Protein AF-A0A4Y9XKM7-F1 (afdb_monomer)

Structure (mmCIF, N/CA/C/O backbone):
data_AF-A0A4Y9XKM7-F1
#
_entry.id   AF-A0A4Y9XKM7-F1
#
loop_
_atom_site.group_PDB
_atom_site.id
_atom_site.type_symbol
_atom_site.label_atom_id
_atom_site.label_alt_id
_atom_site.label_comp_id
_atom_site.label_asym_id
_atom_site.label_entity_id
_atom_site.label_seq_id
_atom_site.pdbx_PDB_ins_code
_atom_site.Cartn_x
_atom_site.Cartn_y
_atom_site.Cartn_z
_atom_site.occupancy
_atom_site.B_iso_or_equiv
_atom_site.auth_seq_id
_atom_site.auth_comp_id
_atom_site.auth_asym_id
_atom_site.auth_atom_id
_atom_site.pdbx_PDB_model_num
ATOM 1 N N . MET A 1 1 ? 3.127 6.816 7.549 1.00 82.75 1 MET A N 1
ATOM 2 C CA . MET A 1 1 ? 3.691 6.159 8.756 1.00 82.75 1 MET A CA 1
ATOM 3 C C . MET A 1 1 ? 2.832 6.319 10.009 1.00 82.75 1 MET A C 1
ATOM 5 O O . MET A 1 1 ? 2.713 5.351 10.745 1.00 82.75 1 MET A O 1
ATOM 9 N N . VAL A 1 2 ? 2.222 7.483 10.259 1.00 97.06 2 VAL A N 1
ATOM 10 C CA . VAL A 1 2 ? 1.430 7.753 11.479 1.00 97.06 2 VAL A CA 1
ATOM 11 C C . VAL A 1 2 ? 0.128 6.935 11.605 1.00 97.06 2 VAL A C 1
ATOM 13 O O . VAL A 1 2 ? -0.104 6.401 12.690 1.00 97.06 2 VAL A O 1
ATOM 16 N N . PRO A 1 3 ? -0.695 6.744 10.551 1.00 98.56 3 PRO A N 1
ATOM 17 C CA . PRO A 1 3 ? -1.999 6.095 10.725 1.00 98.56 3 PRO A CA 1
ATOM 18 C C . PRO A 1 3 ? -1.953 4.682 11.338 1.00 98.56 3 PRO A C 1
ATOM 20 O O . PRO A 1 3 ? -2.705 4.433 12.277 1.00 98.56 3 PRO A O 1
ATOM 23 N N . PRO A 1 4 ? -1.044 3.767 10.932 1.00 98.56 4 PRO A N 1
ATOM 24 C CA . PRO A 1 4 ? -0.923 2.463 11.589 1.00 98.56 4 PRO A CA 1
ATOM 25 C C . PRO A 1 4 ? -0.642 2.539 13.095 1.00 98.56 4 PRO A C 1
ATOM 27 O O . PRO A 1 4 ? -1.175 1.733 13.853 1.00 98.56 4 PRO A O 1
ATOM 30 N N . PHE A 1 5 ? 0.176 3.501 13.534 1.00 98.44 5 PHE A N 1
ATOM 31 C CA . PHE A 1 5 ? 0.466 3.692 14.955 1.00 98.44 5 PHE A CA 1
ATOM 32 C C . PHE A 1 5 ? -0.787 4.134 15.716 1.00 98.44 5 PHE A C 1
ATOM 34 O O . PHE A 1 5 ? -1.116 3.535 16.738 1.00 98.44 5 PHE A O 1
ATOM 41 N N . LEU A 1 6 ? -1.506 5.136 15.198 1.00 98.62 6 LEU A N 1
ATOM 42 C CA . LEU A 1 6 ? -2.731 5.639 15.826 1.00 98.62 6 LEU A CA 1
ATOM 43 C C . LEU A 1 6 ? -3.810 4.559 15.919 1.00 98.62 6 LEU A C 1
ATOM 45 O O . LEU A 1 6 ? -4.409 4.402 16.980 1.00 98.62 6 LEU A O 1
ATOM 49 N N . ALA A 1 7 ? -4.007 3.778 14.852 1.00 98.75 7 ALA A N 1
ATOM 50 C CA . ALA A 1 7 ? -4.965 2.678 14.852 1.00 98.75 7 ALA A CA 1
ATOM 51 C C . ALA A 1 7 ? -4.623 1.654 15.941 1.00 98.75 7 ALA A C 1
ATOM 53 O O . ALA A 1 7 ? -5.470 1.310 16.763 1.00 98.75 7 ALA A O 1
ATOM 54 N N . TYR A 1 8 ? -3.366 1.204 15.986 1.00 98.62 8 TYR A N 1
ATOM 55 C CA . TYR A 1 8 ? -2.942 0.185 16.942 1.00 98.62 8 TYR A CA 1
ATOM 56 C C . TYR A 1 8 ? -3.018 0.687 18.387 1.00 98.62 8 TYR A C 1
ATOM 58 O O . TYR A 1 8 ? -3.545 0.002 19.264 1.00 98.62 8 TYR A O 1
ATOM 66 N N . TYR A 1 9 ? -2.560 1.915 18.635 1.00 98.75 9 TYR A N 1
ATOM 67 C CA . TYR A 1 9 ? -2.653 2.537 19.951 1.00 98.75 9 TYR A CA 1
ATOM 68 C C . TYR A 1 9 ? -4.111 2.765 20.385 1.00 98.75 9 TYR A C 1
ATOM 70 O O . TYR A 1 9 ? -4.451 2.523 21.545 1.00 98.75 9 TYR A O 1
ATOM 78 N N . GLY A 1 10 ? -4.992 3.159 19.461 1.00 98.75 10 GLY A N 1
ATOM 79 C CA . GLY A 1 10 ? -6.428 3.293 19.705 1.00 98.75 10 GLY A CA 1
ATOM 80 C C . GLY A 1 10 ? -7.077 1.976 20.127 1.00 98.75 10 GLY A C 1
ATOM 81 O O . GLY A 1 10 ? -7.807 1.942 21.113 1.00 98.75 10 GLY A O 1
ATOM 82 N N . VAL A 1 11 ? -6.740 0.867 19.464 1.00 98.69 11 VAL A N 1
ATOM 83 C CA . VAL A 1 11 ? -7.220 -0.472 19.846 1.00 98.69 11 VAL A CA 1
ATOM 84 C C . VAL A 1 11 ? -6.729 -0.874 21.239 1.00 98.69 11 VAL A C 1
ATOM 86 O O . VAL A 1 11 ? -7.541 -1.260 22.082 1.00 98.69 11 VAL A O 1
ATOM 89 N N . LEU A 1 12 ? -5.428 -0.719 21.522 1.00 98.62 12 LEU A N 1
ATOM 90 C CA . LEU A 1 12 ? -4.846 -1.060 22.829 1.00 98.62 12 LEU A CA 1
ATOM 91 C C . LEU A 1 12 ? -5.438 -0.246 23.986 1.00 98.62 12 LEU A C 1
ATOM 93 O O . LEU A 1 12 ? -5.571 -0.753 25.097 1.00 98.62 12 LEU A O 1
ATOM 97 N N . SER A 1 13 ? -5.787 1.012 23.729 1.00 98.69 13 SER A N 1
ATOM 98 C CA . SER A 1 13 ? -6.382 1.914 24.720 1.00 98.69 13 SER A CA 1
ATOM 99 C C . SER A 1 13 ? -7.912 1.873 24.746 1.00 98.69 13 SER A C 1
ATOM 101 O O . SER A 1 13 ? -8.523 2.637 25.490 1.00 98.69 13 SER A O 1
ATOM 103 N N . SER A 1 14 ? -8.545 0.994 23.958 1.00 98.44 14 SER A N 1
ATOM 104 C CA . SER A 1 14 ? -10.004 0.954 23.772 1.00 98.44 14 SER A CA 1
ATOM 105 C C . SER A 1 14 ? -10.610 2.315 23.405 1.00 98.44 14 SER A C 1
ATOM 107 O O . SER A 1 14 ? -11.723 2.649 23.804 1.00 98.44 14 SER A O 1
ATOM 109 N N . ASN A 1 15 ? -9.885 3.099 22.610 1.00 98.69 15 ASN A N 1
ATOM 110 C CA . ASN A 1 15 ? -10.279 4.424 22.164 1.00 98.69 15 ASN A CA 1
ATOM 111 C C . ASN A 1 15 ? -10.587 4.410 20.662 1.00 98.69 15 ASN A C 1
ATOM 113 O O . ASN A 1 15 ? -9.698 4.606 19.828 1.00 98.69 15 ASN A O 1
ATOM 117 N N . GLN A 1 16 ? -11.864 4.209 20.319 1.00 98.56 16 GLN A N 1
ATOM 118 C CA . GLN A 1 16 ? -12.310 4.174 18.923 1.00 98.56 16 GLN A CA 1
ATOM 119 C C . GLN A 1 16 ? -12.023 5.487 18.189 1.00 98.56 16 GLN A C 1
ATOM 121 O O . GLN A 1 16 ? -11.696 5.458 17.008 1.00 98.56 16 GLN A O 1
ATOM 126 N N . SER A 1 17 ? -12.076 6.636 18.867 1.00 98.69 17 SER A N 1
ATOM 127 C CA . SER A 1 17 ? -11.813 7.934 18.235 1.00 98.69 17 SER A CA 1
ATOM 128 C C . SER A 1 17 ? -10.394 8.027 17.664 1.00 98.69 17 SER A C 1
ATOM 130 O O . SER A 1 17 ? -10.204 8.622 16.607 1.00 98.69 17 SER A O 1
ATOM 132 N N . LEU A 1 18 ? -9.402 7.392 18.300 1.00 98.69 18 LEU A N 1
ATOM 133 C CA . LEU A 1 18 ? -8.038 7.309 17.756 1.00 98.69 18 LEU A CA 1
ATOM 134 C C . LEU A 1 18 ? -7.946 6.387 16.534 1.00 98.69 18 LEU A C 1
ATOM 136 O O . LEU A 1 18 ? -7.196 6.669 15.599 1.00 98.69 18 LEU A O 1
ATOM 140 N N . VAL A 1 19 ? -8.732 5.308 16.516 1.00 98.88 19 VAL A N 1
ATOM 141 C CA . VAL A 1 19 ? -8.830 4.410 15.357 1.00 98.88 19 VAL A CA 1
ATOM 142 C C . VAL A 1 19 ? -9.518 5.117 14.186 1.00 98.88 19 VAL A C 1
ATOM 144 O O . VAL A 1 19 ? -9.042 5.046 13.053 1.00 98.88 19 VAL A O 1
ATOM 147 N N . GLN A 1 20 ? -10.579 5.878 14.465 1.00 98.88 20 GLN A N 1
ATOM 148 C CA . GLN A 1 20 ? -11.252 6.715 13.477 1.00 98.88 20 GLN A CA 1
ATOM 149 C C . GLN A 1 20 ? -10.310 7.782 12.916 1.00 98.88 20 GLN A C 1
ATOM 151 O O . GLN A 1 20 ? -10.299 8.014 11.709 1.00 98.88 20 GLN A O 1
ATOM 156 N N . GLU A 1 21 ? -9.488 8.406 13.761 1.00 98.88 21 GLU A N 1
ATOM 157 C CA . GLU A 1 21 ? -8.514 9.404 13.319 1.00 98.88 21 GLU A CA 1
ATOM 158 C C . GLU A 1 21 ? -7.451 8.801 12.390 1.00 98.88 21 GLU A C 1
ATOM 160 O O . GLU A 1 21 ? -7.106 9.398 11.370 1.00 98.88 21 GLU A O 1
ATOM 165 N N . ALA A 1 22 ? -6.996 7.574 12.661 1.00 98.88 22 ALA A N 1
ATOM 166 C CA . ALA A 1 22 ? -6.116 6.859 11.741 1.00 98.88 22 ALA A CA 1
ATOM 167 C C . ALA A 1 22 ? -6.751 6.685 10.349 1.00 98.88 22 ALA A C 1
ATOM 169 O O . ALA A 1 22 ? -6.112 6.981 9.336 1.00 98.88 22 ALA A O 1
ATOM 170 N N . TYR A 1 23 ? -8.012 6.247 10.288 1.00 98.88 23 TYR A N 1
ATOM 171 C CA . TYR A 1 23 ? -8.748 6.146 9.025 1.00 98.88 23 TYR A CA 1
ATOM 172 C C . TYR A 1 23 ? -8.924 7.520 8.355 1.00 98.88 23 TYR A C 1
ATOM 174 O O . TYR A 1 23 ? -8.671 7.656 7.156 1.00 98.88 23 TYR A O 1
ATOM 182 N N . ASN A 1 24 ? -9.292 8.556 9.113 1.00 98.88 24 ASN A N 1
ATOM 183 C CA . ASN A 1 24 ? -9.499 9.903 8.583 1.00 98.88 24 ASN A CA 1
ATOM 184 C C . ASN A 1 24 ? -8.233 10.454 7.923 1.00 98.88 24 ASN A C 1
ATOM 186 O O . ASN A 1 24 ? -8.317 11.022 6.833 1.00 98.88 24 ASN A O 1
ATOM 190 N N . GLN A 1 25 ? -7.060 10.238 8.524 1.00 98.56 25 GLN A N 1
ATOM 191 C CA . GLN A 1 25 ? -5.792 10.642 7.918 1.00 98.56 25 GLN A CA 1
ATOM 192 C C . GLN A 1 25 ? -5.545 9.929 6.590 1.00 98.56 25 GLN A C 1
ATOM 194 O O . GLN A 1 25 ? -5.185 10.582 5.614 1.00 98.56 25 GLN A O 1
ATOM 199 N N . VAL A 1 26 ? -5.785 8.616 6.509 1.00 98.75 26 VAL A N 1
ATOM 200 C CA . VAL A 1 26 ? -5.682 7.877 5.238 1.00 98.75 26 VAL A CA 1
ATOM 201 C C . VAL A 1 26 ? -6.633 8.456 4.190 1.00 98.75 26 VAL A C 1
ATOM 203 O O . VAL A 1 26 ? -6.206 8.725 3.067 1.00 98.75 26 VAL A O 1
ATOM 206 N N . LYS A 1 27 ? -7.900 8.681 4.559 1.00 98.75 27 LYS A N 1
ATOM 207 C CA . LYS A 1 27 ? -8.919 9.245 3.666 1.00 98.75 27 LYS A CA 1
ATOM 208 C C . LYS A 1 27 ? -8.491 10.604 3.112 1.00 98.75 27 LYS A C 1
ATOM 210 O O . LYS A 1 27 ? -8.614 10.840 1.913 1.00 98.75 27 LYS A O 1
ATOM 215 N N . LEU A 1 28 ? -7.964 11.477 3.971 1.00 98.19 28 LEU A N 1
ATOM 216 C CA . LEU A 1 28 ? -7.485 12.802 3.579 1.00 98.19 28 LEU A CA 1
ATOM 217 C C . LEU A 1 28 ? -6.241 12.719 2.692 1.00 98.19 28 LEU A C 1
ATOM 219 O O . LEU A 1 28 ? -6.189 13.384 1.661 1.00 98.19 28 LEU A O 1
ATOM 223 N N . TYR A 1 29 ? -5.263 11.868 3.017 1.00 97.88 29 TYR A N 1
ATOM 224 C CA . TYR A 1 29 ? -4.127 11.661 2.118 1.00 97.88 29 TYR A CA 1
ATOM 225 C C . TYR A 1 29 ? -4.590 11.186 0.740 1.00 97.88 29 TYR A C 1
ATOM 227 O O . TYR A 1 29 ? -4.145 11.732 -0.267 1.00 97.88 29 TYR A O 1
ATOM 235 N N . ARG A 1 30 ? -5.540 10.243 0.682 1.00 98.06 30 ARG A N 1
ATOM 236 C CA . ARG A 1 30 ? -6.105 9.783 -0.589 1.00 98.06 30 ARG A CA 1
ATOM 237 C C . ARG A 1 30 ? -6.771 10.925 -1.351 1.00 98.06 30 ARG A C 1
ATOM 239 O O . ARG A 1 30 ? -6.524 11.053 -2.541 1.00 98.06 30 ARG A O 1
ATOM 246 N N . SER A 1 31 ? -7.580 11.763 -0.695 1.00 97.50 31 SER A N 1
ATOM 247 C CA . SER A 1 31 ? -8.304 12.843 -1.383 1.00 97.50 31 SER A CA 1
ATOM 248 C C . SER A 1 31 ? -7.399 13.871 -2.059 1.00 97.50 31 SER A C 1
ATOM 250 O O . SER A 1 31 ? -7.845 14.524 -2.995 1.00 97.50 31 SER A O 1
ATOM 252 N N . TYR A 1 32 ? -6.155 14.019 -1.594 1.00 97.19 32 TYR A N 1
ATOM 253 C CA . TYR A 1 32 ? -5.206 14.970 -2.173 1.00 97.19 32 TYR A CA 1
ATOM 254 C C . TYR A 1 32 ? -4.158 14.320 -3.072 1.00 97.19 32 TYR A C 1
ATOM 256 O O . TYR A 1 32 ? -3.756 14.940 -4.046 1.00 97.19 32 TYR A O 1
ATOM 264 N N . LEU A 1 33 ? -3.688 13.112 -2.749 1.00 98.00 33 LEU A N 1
ATOM 265 C CA . LEU A 1 33 ? -2.530 12.509 -3.416 1.00 98.00 33 LEU A CA 1
ATOM 266 C C . LEU A 1 33 ? -2.901 11.470 -4.476 1.00 98.00 33 LEU A C 1
ATOM 268 O O . LEU A 1 33 ? -2.070 11.157 -5.325 1.00 98.00 33 LEU A O 1
ATOM 272 N N . TYR A 1 34 ? -4.105 10.899 -4.429 1.00 98.38 34 TYR A N 1
ATOM 273 C CA . TYR A 1 34 ? -4.504 9.866 -5.380 1.00 98.38 34 TYR A CA 1
ATOM 274 C C . TYR A 1 34 ? -4.941 10.473 -6.714 1.00 98.38 34 TYR A C 1
ATOM 276 O O . TYR A 1 34 ? -5.892 11.251 -6.775 1.00 98.38 34 TYR A O 1
ATOM 284 N N . ASN A 1 35 ? -4.288 10.052 -7.795 1.00 98.19 35 ASN A N 1
ATOM 285 C CA . ASN A 1 35 ? -4.718 10.323 -9.156 1.00 98.19 35 ASN A CA 1
ATOM 286 C C . ASN A 1 35 ? -5.498 9.118 -9.698 1.00 98.19 35 ASN A C 1
ATOM 288 O O . ASN A 1 35 ? -4.922 8.076 -10.015 1.00 98.19 35 ASN A O 1
ATOM 292 N N . SER A 1 36 ? -6.809 9.290 -9.857 1.00 97.50 36 SER A N 1
ATOM 293 C CA . SER A 1 36 ? -7.720 8.260 -10.364 1.00 97.50 36 SER A CA 1
ATOM 294 C C . SER A 1 36 ? -7.479 7.855 -11.816 1.00 97.50 36 SER A C 1
ATOM 296 O O . SER A 1 36 ? -7.814 6.733 -12.176 1.00 97.50 36 SER A O 1
ATOM 298 N N . SER A 1 37 ? -6.927 8.737 -12.653 1.00 97.00 37 SER A N 1
ATOM 299 C CA . SER A 1 37 ? -6.651 8.414 -14.060 1.00 97.00 37 SER A CA 1
ATOM 300 C C . SER A 1 37 ? -5.462 7.467 -14.191 1.00 97.00 37 SER A C 1
ATOM 302 O O . SER A 1 37 ? -5.437 6.612 -15.068 1.00 97.00 37 SER A O 1
ATOM 304 N N . GLU A 1 38 ? -4.484 7.605 -13.296 1.00 97.00 38 GLU A N 1
ATOM 305 C CA . GLU A 1 38 ? -3.294 6.752 -13.269 1.00 97.00 38 GLU A CA 1
ATOM 306 C C . GLU A 1 38 ? -3.467 5.532 -12.352 1.00 97.00 38 GLU A C 1
ATOM 308 O O . GLU A 1 38 ? -2.757 4.535 -12.514 1.00 97.00 38 GLU A O 1
ATOM 313 N N . SER A 1 39 ? -4.411 5.607 -11.407 1.00 98.38 39 SER A N 1
ATOM 314 C CA . SER A 1 39 ? -4.563 4.691 -10.272 1.00 98.38 39 SER A CA 1
ATOM 315 C C . SER A 1 39 ? -3.323 4.668 -9.365 1.00 98.38 39 SER A C 1
ATOM 317 O O . SER A 1 39 ? -2.942 3.631 -8.826 1.00 98.38 39 SER A O 1
ATOM 319 N N . LEU A 1 40 ? -2.668 5.825 -9.204 1.00 98.31 40 LEU A N 1
ATOM 320 C CA . LEU A 1 40 ? -1.402 5.988 -8.484 1.00 98.31 40 LEU A CA 1
ATOM 321 C C . LEU A 1 40 ? -1.448 7.172 -7.517 1.00 98.31 40 LEU A C 1
ATOM 323 O O . LEU A 1 40 ? -2.214 8.117 -7.688 1.00 98.31 40 LEU A O 1
ATOM 327 N N . TRP A 1 41 ? -0.588 7.125 -6.507 1.00 98.44 41 TRP A N 1
ATOM 328 C CA . TRP A 1 41 ? -0.402 8.186 -5.525 1.00 98.44 41 TRP A CA 1
ATOM 329 C C . TRP A 1 41 ? 0.795 9.054 -5.896 1.00 98.44 41 TRP A C 1
ATOM 331 O O . TRP A 1 41 ? 1.896 8.543 -6.121 1.00 98.44 41 TRP A O 1
ATOM 341 N N . GLN A 1 42 ? 0.571 10.362 -5.946 1.00 98.25 42 GLN A N 1
ATOM 342 C CA . GLN A 1 42 ? 1.618 11.369 -6.066 1.00 98.25 42 GLN A CA 1
ATOM 343 C C . GLN A 1 42 ? 2.372 11.495 -4.740 1.00 98.25 42 GLN A C 1
ATOM 345 O O . GLN A 1 42 ? 1.803 11.285 -3.667 1.00 98.25 42 GLN A O 1
ATOM 350 N N . HIS A 1 43 ? 3.659 11.830 -4.807 1.00 97.06 43 HIS A N 1
ATOM 351 C CA . HIS A 1 43 ? 4.531 11.795 -3.639 1.00 97.06 43 HIS A CA 1
ATOM 352 C C . HIS A 1 43 ? 4.306 12.985 -2.685 1.00 97.06 43 HIS A C 1
ATOM 354 O O . HIS A 1 43 ? 4.007 12.770 -1.509 1.00 97.06 43 HIS A O 1
ATOM 360 N N . ILE A 1 44 ? 4.422 14.231 -3.161 1.00 95.81 44 ILE A N 1
ATOM 361 C CA . ILE A 1 44 ? 4.309 15.456 -2.351 1.00 95.81 44 ILE A CA 1
ATOM 362 C C . ILE A 1 44 ? 3.710 16.600 -3.186 1.00 95.81 44 ILE A C 1
ATOM 364 O O . ILE A 1 44 ? 4.333 17.065 -4.138 1.00 95.81 44 ILE A O 1
ATOM 368 N N . LEU A 1 45 ? 2.522 17.094 -2.809 1.00 93.50 45 LEU A N 1
ATOM 369 C CA . LEU A 1 45 ? 1.810 18.149 -3.558 1.00 93.50 45 LEU A CA 1
ATOM 370 C C . LEU A 1 45 ? 1.620 19.476 -2.817 1.00 93.50 45 LEU A C 1
ATOM 372 O O . LEU A 1 45 ? 1.413 20.501 -3.461 1.00 93.50 45 LEU A O 1
ATOM 376 N N . LEU A 1 46 ? 1.621 19.461 -1.484 1.00 88.31 46 LEU A N 1
ATOM 377 C CA . LEU A 1 46 ? 1.212 20.595 -0.649 1.00 88.31 46 LEU A CA 1
ATOM 378 C C . LEU A 1 46 ? 2.337 21.022 0.302 1.00 88.31 46 LEU A C 1
ATOM 380 O O . LEU A 1 46 ? 3.258 20.255 0.578 1.00 88.31 46 LEU A O 1
ATOM 384 N N . GLY A 1 47 ? 2.203 22.223 0.870 1.00 86.19 47 GLY A N 1
ATOM 385 C CA . GLY A 1 47 ? 3.150 22.800 1.829 1.00 86.19 47 GLY A CA 1
ATOM 386 C C . GLY A 1 47 ? 4.135 23.782 1.189 1.00 86.19 47 GLY A C 1
ATOM 387 O O . GLY A 1 47 ? 4.063 24.072 0.001 1.00 86.19 47 GLY A O 1
ATOM 388 N N . THR A 1 48 ? 5.042 24.327 2.001 1.00 86.38 48 THR A N 1
ATOM 389 C CA . THR A 1 48 ? 6.086 25.281 1.569 1.00 86.38 48 THR A CA 1
ATOM 390 C C . THR A 1 48 ? 7.451 24.622 1.342 1.00 86.38 48 THR A C 1
ATOM 392 O O . THR A 1 48 ? 8.433 25.313 1.082 1.00 86.38 48 THR A O 1
ATOM 395 N N . GLY A 1 49 ? 7.526 23.298 1.502 1.00 83.94 49 GLY A N 1
ATOM 396 C CA . GLY A 1 49 ? 8.756 22.514 1.415 1.00 83.94 49 GLY A CA 1
ATOM 397 C C . GLY A 1 49 ? 8.968 21.878 0.042 1.00 83.94 49 GLY A C 1
ATOM 398 O O . GLY A 1 49 ? 8.676 22.472 -0.992 1.00 83.94 49 GLY A O 1
ATOM 399 N N . ALA A 1 50 ? 9.500 20.653 0.048 1.00 85.81 50 ALA A N 1
ATOM 400 C CA . ALA A 1 50 ? 9.701 19.866 -1.163 1.00 85.81 50 ALA A CA 1
ATOM 401 C C . ALA A 1 50 ? 8.378 19.655 -1.921 1.00 85.81 50 ALA A C 1
ATOM 403 O O . ALA A 1 50 ? 7.339 19.420 -1.307 1.00 85.81 50 ALA A O 1
ATOM 404 N N . TYR A 1 51 ? 8.442 19.711 -3.250 1.00 94.25 51 TYR A N 1
ATOM 405 C CA . TYR A 1 51 ? 7.330 19.440 -4.156 1.00 94.25 51 TYR A CA 1
ATOM 406 C C . TYR A 1 51 ? 7.766 18.357 -5.143 1.00 94.25 51 TYR A C 1
ATOM 408 O O . TYR A 1 51 ? 8.740 18.539 -5.872 1.00 94.25 51 TYR A O 1
ATOM 416 N N . ASP A 1 52 ? 7.064 17.227 -5.135 1.00 95.88 52 ASP A N 1
ATOM 417 C CA . ASP A 1 52 ? 7.320 16.079 -6.004 1.00 95.88 52 ASP A CA 1
ATOM 418 C C . ASP A 1 52 ? 5.975 15.462 -6.419 1.00 95.88 52 ASP A C 1
ATOM 420 O O . ASP A 1 52 ? 5.433 14.602 -5.722 1.00 95.88 52 ASP A O 1
ATOM 424 N N . PRO A 1 53 ? 5.394 15.892 -7.548 1.00 96.56 53 PRO A N 1
ATOM 425 C CA . PRO A 1 53 ? 4.124 15.356 -8.019 1.00 96.56 53 PRO A CA 1
ATOM 426 C C . PRO A 1 53 ? 4.271 13.983 -8.690 1.00 96.56 53 PRO A C 1
ATOM 428 O O . PRO A 1 53 ? 3.277 13.456 -9.195 1.00 96.56 53 PRO A O 1
ATOM 431 N N . GLY A 1 54 ? 5.482 13.417 -8.747 1.00 97.62 54 GLY A N 1
ATOM 432 C CA . GLY A 1 54 ? 5.744 12.135 -9.380 1.00 97.62 54 GLY A CA 1
ATOM 433 C C . GLY A 1 54 ? 5.157 10.955 -8.605 1.00 97.62 54 GLY A C 1
ATOM 434 O O . GLY A 1 54 ? 4.920 11.012 -7.395 1.00 97.62 54 GLY A O 1
ATOM 435 N N . TYR A 1 55 ? 4.945 9.848 -9.316 1.00 98.44 55 TYR A N 1
ATOM 436 C CA . TYR A 1 55 ? 4.430 8.601 -8.748 1.00 98.44 55 TYR A CA 1
ATOM 437 C C . TYR A 1 55 ? 5.569 7.731 -8.225 1.00 98.44 55 TYR A C 1
ATOM 439 O O . TYR A 1 55 ? 5.911 6.702 -8.810 1.00 98.44 55 TYR A O 1
ATOM 447 N N . TRP A 1 56 ? 6.196 8.180 -7.140 1.00 98.44 56 TRP A N 1
ATOM 448 C CA . TRP A 1 56 ? 7.271 7.433 -6.499 1.00 98.44 56 TRP A CA 1
ATOM 449 C C . TRP A 1 56 ? 6.761 6.066 -6.016 1.00 98.44 56 TRP A C 1
ATOM 451 O O . TRP A 1 56 ? 5.822 5.970 -5.215 1.00 98.44 56 TRP A O 1
ATOM 461 N N . SER A 1 57 ? 7.369 4.990 -6.512 1.00 98.62 57 SER A N 1
ATOM 462 C CA . SER A 1 57 ? 6.885 3.619 -6.325 1.00 98.62 57 SER A CA 1
ATOM 463 C C . SER A 1 57 ? 6.958 3.177 -4.870 1.00 98.62 57 SER A C 1
ATOM 465 O O . SER A 1 57 ? 6.015 2.572 -4.357 1.00 98.62 57 SER A O 1
ATOM 467 N N . THR A 1 58 ? 8.032 3.531 -4.156 1.00 98.25 58 THR A N 1
ATOM 468 C CA . THR A 1 58 ? 8.132 3.219 -2.722 1.00 98.25 58 THR A CA 1
ATOM 469 C C . THR A 1 58 ? 7.095 4.012 -1.919 1.00 98.25 58 THR A C 1
ATOM 471 O O . THR A 1 58 ? 6.521 3.475 -0.971 1.00 98.25 58 THR A O 1
ATOM 474 N N . GLY A 1 59 ? 6.748 5.233 -2.341 1.00 98.19 59 GLY A N 1
ATOM 475 C CA . GLY A 1 59 ? 5.646 6.012 -1.764 1.00 98.19 59 GLY A CA 1
ATOM 476 C C . GLY A 1 59 ? 4.285 5.321 -1.912 1.00 98.19 59 GLY A C 1
ATOM 477 O O . GLY A 1 59 ? 3.538 5.206 -0.939 1.00 98.19 59 GLY A O 1
ATOM 478 N N . ASN A 1 60 ? 3.998 4.772 -3.095 1.00 98.81 60 ASN A N 1
ATOM 479 C CA . ASN A 1 60 ? 2.796 3.968 -3.347 1.00 98.81 60 ASN A CA 1
ATOM 480 C C . ASN A 1 60 ? 2.775 2.692 -2.486 1.00 98.81 60 ASN A C 1
ATOM 482 O O . ASN A 1 60 ? 1.759 2.370 -1.865 1.00 98.81 60 ASN A O 1
ATOM 486 N N . GLY A 1 61 ? 3.919 2.010 -2.368 1.00 98.62 61 GLY A N 1
ATOM 487 C CA . GLY A 1 61 ? 4.085 0.873 -1.462 1.00 98.62 61 GLY A CA 1
ATOM 488 C C . GLY A 1 61 ? 3.804 1.235 0.001 1.00 98.62 61 GLY A C 1
ATOM 489 O O . GLY A 1 61 ? 3.107 0.493 0.696 1.00 98.62 61 GLY A O 1
ATOM 490 N N . TRP A 1 62 ? 4.277 2.393 0.475 1.00 98.75 62 TRP A N 1
ATOM 491 C CA . TRP A 1 62 ? 3.997 2.884 1.828 1.00 98.75 62 TRP A CA 1
ATOM 492 C C . TRP A 1 62 ? 2.524 3.212 2.056 1.00 98.75 62 TRP A C 1
ATOM 494 O O . TRP A 1 62 ? 2.008 2.909 3.136 1.00 98.75 62 TRP A O 1
ATOM 504 N N . ALA A 1 63 ? 1.847 3.797 1.067 1.00 98.69 63 ALA A N 1
ATOM 505 C CA . ALA A 1 63 ? 0.414 4.057 1.135 1.00 98.69 63 ALA A CA 1
ATOM 506 C C . ALA A 1 63 ? -0.366 2.741 1.290 1.00 98.69 63 ALA A C 1
ATOM 508 O O . ALA A 1 63 ? -1.080 2.570 2.281 1.00 98.69 63 ALA A O 1
ATOM 509 N N . ALA A 1 64 ? -0.138 1.765 0.403 1.00 98.81 64 ALA A N 1
ATOM 510 C CA . ALA A 1 64 ? -0.783 0.453 0.477 1.00 98.81 64 ALA A CA 1
ATOM 511 C C . ALA A 1 64 ? -0.464 -0.275 1.794 1.00 98.81 64 ALA A C 1
ATOM 513 O O . ALA A 1 64 ? -1.363 -0.766 2.477 1.00 98.81 64 ALA A O 1
ATOM 514 N N . ALA A 1 65 ? 0.805 -0.305 2.211 1.00 98.75 65 ALA A N 1
ATOM 515 C CA . ALA A 1 65 ? 1.216 -0.985 3.438 1.00 98.75 65 ALA A CA 1
ATOM 516 C C . ALA A 1 65 ? 0.651 -0.324 4.699 1.00 98.75 65 ALA A C 1
ATOM 518 O O . ALA A 1 65 ? 0.296 -1.019 5.655 1.00 98.75 65 ALA A O 1
ATOM 519 N N . GLY A 1 66 ? 0.552 1.006 4.709 1.00 98.75 66 GLY A N 1
ATOM 520 C CA . GLY A 1 66 ? -0.108 1.752 5.772 1.00 98.75 66 GLY A CA 1
ATOM 521 C C . GLY A 1 66 ? -1.581 1.371 5.885 1.00 98.75 66 GLY A C 1
ATOM 522 O O . GLY A 1 66 ? -2.031 1.001 6.968 1.00 98.75 66 GLY A O 1
ATOM 523 N N . MET A 1 67 ? -2.306 1.382 4.765 1.00 98.88 67 MET A N 1
ATOM 524 C CA . MET A 1 67 ? -3.726 1.025 4.729 1.00 98.88 67 MET A CA 1
ATOM 525 C C . MET A 1 67 ? -3.980 -0.421 5.143 1.00 98.88 67 MET A C 1
ATOM 527 O O . MET A 1 67 ? -4.845 -0.654 5.980 1.00 98.88 67 MET A O 1
ATOM 531 N N . VAL A 1 68 ? -3.198 -1.383 4.637 1.00 98.75 68 VAL A N 1
ATOM 532 C CA . VAL A 1 68 ? -3.323 -2.804 5.011 1.00 98.75 68 VAL A CA 1
ATOM 533 C C . VAL A 1 68 ? -3.164 -2.991 6.522 1.00 98.75 68 VAL A C 1
ATOM 535 O O . VAL A 1 68 ? -3.885 -3.783 7.124 1.00 98.75 68 VAL A O 1
ATOM 538 N N . ARG A 1 69 ? -2.239 -2.262 7.163 1.00 98.81 69 ARG A N 1
ATOM 539 C CA . ARG A 1 69 ? -2.041 -2.340 8.621 1.00 98.81 69 ARG A CA 1
ATOM 540 C C . ARG A 1 69 ? -3.198 -1.719 9.399 1.00 98.81 69 ARG A C 1
ATOM 542 O O . ARG A 1 69 ? -3.593 -2.291 10.411 1.00 98.81 69 ARG A O 1
ATOM 549 N N . VAL A 1 70 ? -3.746 -0.588 8.944 1.00 98.88 70 VAL A N 1
ATOM 550 C CA . VAL A 1 70 ? -4.942 0.018 9.560 1.00 98.88 70 VAL A CA 1
ATOM 551 C C . VAL A 1 70 ? -6.142 -0.922 9.414 1.00 98.88 70 VAL A C 1
ATOM 553 O O . VAL A 1 70 ? -6.796 -1.214 10.409 1.00 98.88 70 VAL A O 1
ATOM 556 N N . LEU A 1 71 ? -6.360 -1.476 8.219 1.00 98.88 71 LEU A N 1
ATOM 557 C CA . LEU A 1 71 ? -7.401 -2.466 7.936 1.00 98.88 71 LEU A CA 1
ATOM 558 C C . LEU A 1 71 ? -7.295 -3.677 8.869 1.00 98.88 71 LEU A C 1
ATOM 560 O O . LEU A 1 71 ? -8.250 -3.987 9.573 1.00 98.88 71 LEU A O 1
ATOM 564 N N . ALA A 1 72 ? -6.123 -4.317 8.926 1.00 98.81 72 ALA A N 1
ATOM 565 C CA . ALA A 1 72 ? -5.893 -5.472 9.794 1.00 98.81 72 ALA A CA 1
ATOM 566 C C . ALA A 1 72 ? -6.133 -5.142 11.274 1.00 98.81 72 ALA A C 1
ATOM 568 O O . ALA A 1 72 ? -6.695 -5.947 12.011 1.00 98.81 72 ALA A O 1
ATOM 569 N N . THR A 1 73 ? -5.718 -3.948 11.705 1.00 98.81 73 THR A N 1
ATOM 570 C CA . THR A 1 73 ? -5.900 -3.494 13.087 1.00 98.81 73 THR A CA 1
ATOM 571 C C . THR A 1 73 ? -7.380 -3.338 13.425 1.00 98.81 73 THR A C 1
ATOM 573 O O . THR A 1 73 ? -7.806 -3.833 14.462 1.00 98.81 73 THR A O 1
ATOM 576 N N . ILE A 1 74 ? -8.172 -2.710 12.549 1.00 98.81 74 ILE A N 1
ATOM 577 C CA . ILE A 1 74 ? -9.621 -2.564 12.747 1.00 98.81 74 ILE A CA 1
ATOM 578 C C . ILE A 1 74 ? -10.297 -3.941 12.746 1.00 98.81 74 ILE A C 1
ATOM 580 O O . ILE A 1 74 ? -11.018 -4.262 13.690 1.00 98.81 74 ILE A O 1
ATOM 584 N N . GLN A 1 75 ? -10.008 -4.772 11.738 1.00 98.75 75 GLN A N 1
ATOM 585 C CA . GLN A 1 75 ? -10.614 -6.093 11.532 1.00 98.75 75 GLN A CA 1
ATOM 586 C C . GLN A 1 75 ? -10.415 -7.045 12.717 1.00 98.75 75 GLN A C 1
ATOM 588 O O . GLN A 1 75 ? -11.270 -7.885 12.985 1.00 98.75 75 GLN A O 1
ATOM 593 N N . HIS A 1 76 ? -9.298 -6.919 13.432 1.00 98.56 76 HIS A N 1
ATOM 594 C CA . HIS A 1 76 ? -8.968 -7.756 14.586 1.00 98.56 76 HIS A CA 1
ATOM 595 C C . H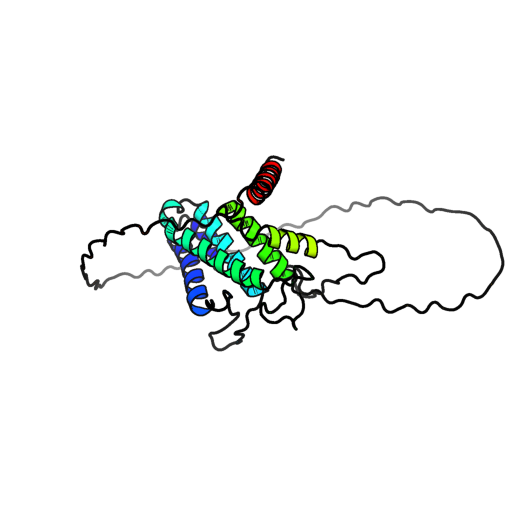IS A 1 76 ? -9.173 -7.050 15.935 1.00 98.56 76 HIS A C 1
ATOM 597 O O . HIS A 1 76 ? -8.611 -7.478 16.942 1.00 98.56 76 HIS A O 1
ATOM 603 N N . SER A 1 77 ? -9.966 -5.978 15.970 1.00 98.69 77 SER A N 1
ATOM 604 C CA . SER A 1 77 ? -10.269 -5.219 17.188 1.00 98.69 77 SER A CA 1
ATOM 605 C C . SER A 1 77 ? -11.721 -5.364 17.635 1.00 98.69 77 SER A C 1
ATOM 607 O O . SER A 1 77 ? -12.583 -5.837 16.899 1.00 98.69 77 SER A O 1
ATOM 609 N N . GLN A 1 78 ? -12.007 -4.844 18.828 1.00 98.62 78 GLN A N 1
ATOM 610 C CA . GLN A 1 78 ? -13.355 -4.662 19.361 1.00 98.62 78 GLN A CA 1
ATOM 611 C C . GLN A 1 78 ? -14.221 -3.661 18.565 1.00 98.62 78 GLN A C 1
ATOM 613 O O . GLN A 1 78 ? -15.398 -3.509 18.875 1.00 98.62 78 GLN A O 1
ATOM 618 N N . PHE A 1 79 ? -13.661 -2.970 17.563 1.00 98.75 79 PHE A N 1
ATOM 619 C CA . PHE A 1 79 ? -14.367 -1.985 16.732 1.00 98.75 79 PHE A CA 1
ATOM 620 C C . PHE A 1 79 ? -14.716 -2.500 15.329 1.00 98.75 79 PHE A C 1
ATOM 622 O O . PHE A 1 79 ? -15.264 -1.746 14.529 1.00 98.75 79 PHE A O 1
ATOM 629 N N . ALA A 1 80 ? -14.414 -3.765 15.008 1.00 98.56 80 ALA A N 1
ATOM 630 C CA . ALA A 1 80 ? -14.636 -4.321 13.671 1.00 98.56 80 ALA A CA 1
ATOM 631 C C . ALA A 1 80 ? -16.091 -4.142 13.192 1.00 98.56 80 ALA A C 1
ATOM 633 O O . ALA A 1 80 ? -16.321 -3.661 12.082 1.00 98.56 80 ALA A O 1
ATOM 634 N N . ASP A 1 81 ? -17.066 -4.438 14.055 1.00 98.44 81 ASP A N 1
ATOM 635 C CA . ASP A 1 81 ? -18.494 -4.363 13.717 1.00 98.44 81 ASP A CA 1
ATOM 636 C C . ASP A 1 81 ? -19.002 -2.925 13.533 1.00 98.44 81 ASP A C 1
ATOM 638 O O . ASP A 1 81 ? -19.978 -2.694 12.820 1.00 98.44 81 ASP A O 1
ATOM 642 N N . THR A 1 82 ? -18.344 -1.941 14.152 1.00 98.56 82 THR A N 1
ATOM 643 C CA . THR A 1 82 ? -18.739 -0.526 14.075 1.00 98.56 82 THR A CA 1
ATOM 644 C C . THR A 1 82 ? -17.963 0.262 13.023 1.00 98.56 82 THR A C 1
ATOM 646 O O . THR A 1 82 ? -18.304 1.415 12.776 1.00 98.56 82 THR A O 1
ATOM 649 N N . MET A 1 83 ? -16.957 -0.344 12.381 1.00 98.69 83 MET A N 1
ATOM 650 C CA . MET A 1 83 ? -16.086 0.293 11.381 1.00 98.69 83 MET A CA 1
ATOM 651 C C . MET A 1 83 ? -16.052 -0.474 10.046 1.00 98.69 83 MET A C 1
ATOM 653 O O . MET A 1 83 ? -15.047 -0.498 9.331 1.00 98.69 83 MET A O 1
ATOM 657 N N . VAL A 1 84 ? -17.156 -1.142 9.699 1.00 98.75 84 VAL A N 1
ATOM 658 C CA . VAL A 1 84 ? -17.270 -1.956 8.474 1.00 98.75 84 VAL A CA 1
ATOM 659 C C . VAL A 1 84 ? -17.093 -1.114 7.205 1.00 98.75 84 VAL A C 1
ATOM 661 O O . VAL A 1 84 ? -16.442 -1.559 6.258 1.00 98.75 84 VAL A O 1
ATOM 664 N N . SER A 1 85 ? -17.634 0.108 7.179 1.00 98.75 85 SER A N 1
ATOM 665 C CA . SER A 1 85 ? -17.463 1.051 6.063 1.00 98.75 85 SER A CA 1
ATOM 666 C C . SER A 1 85 ? -15.998 1.409 5.838 1.00 98.75 85 SER A C 1
ATOM 668 O O . SER A 1 85 ? -15.507 1.339 4.716 1.00 98.75 85 SER A O 1
ATOM 670 N N . GLU A 1 86 ? -15.284 1.717 6.914 1.00 98.88 86 GLU A N 1
ATOM 671 C CA . GLU A 1 86 ? -13.881 2.103 6.907 1.00 98.88 86 GLU A CA 1
ATOM 672 C C . GLU A 1 86 ? -13.003 0.955 6.412 1.00 98.88 86 GLU A C 1
ATOM 674 O O . GLU A 1 86 ? -12.110 1.165 5.592 1.00 98.88 86 GLU A O 1
ATOM 679 N N . MET A 1 87 ? -13.276 -0.277 6.855 1.00 98.81 87 MET A N 1
ATOM 680 C CA . MET A 1 87 ? -12.573 -1.460 6.353 1.00 98.81 87 MET A CA 1
ATOM 681 C C . MET A 1 87 ? -12.804 -1.673 4.854 1.00 98.81 87 MET A C 1
ATOM 683 O O . MET A 1 87 ? -11.854 -1.958 4.120 1.00 98.81 87 MET A O 1
ATOM 687 N N . LYS A 1 88 ? -14.044 -1.501 4.381 1.00 98.81 88 LYS A N 1
ATOM 688 C CA . LYS A 1 88 ? -14.382 -1.628 2.957 1.00 98.81 88 LYS A CA 1
ATOM 689 C C . LYS A 1 88 ? -13.671 -0.574 2.108 1.00 98.81 88 LYS A C 1
ATOM 691 O O . LYS A 1 88 ? -13.119 -0.907 1.056 1.00 98.81 88 LYS A O 1
ATOM 696 N N . ASP A 1 89 ? -13.662 0.668 2.571 1.00 98.88 89 ASP A N 1
ATOM 697 C CA . ASP A 1 89 ? -12.953 1.770 1.928 1.00 98.88 89 ASP A CA 1
ATOM 698 C C . ASP A 1 89 ? -11.455 1.474 1.830 1.00 98.88 89 ASP A C 1
ATOM 700 O O . ASP A 1 89 ? -10.893 1.494 0.737 1.00 98.88 89 ASP A O 1
ATOM 704 N N . LEU A 1 90 ? -10.820 1.105 2.949 1.00 98.94 90 LEU A N 1
ATOM 705 C CA . LEU A 1 90 ? -9.396 0.764 2.989 1.00 98.94 90 LEU A CA 1
ATOM 706 C C . LEU A 1 90 ? -9.063 -0.372 2.021 1.00 98.94 90 LEU A C 1
ATOM 708 O O . LEU A 1 90 ? -8.119 -0.245 1.245 1.00 98.94 90 LEU A O 1
ATOM 712 N N . SER A 1 91 ? -9.845 -1.456 2.027 1.00 98.81 91 SER A N 1
ATOM 713 C CA . SER A 1 91 ? -9.657 -2.570 1.092 1.00 98.81 91 SER A CA 1
ATOM 714 C C . SER A 1 91 ? -9.753 -2.106 -0.362 1.00 98.81 91 SER A C 1
ATOM 716 O O . SER A 1 91 ? -8.912 -2.473 -1.180 1.00 98.81 91 SER A O 1
ATOM 718 N N . THR A 1 92 ? -10.739 -1.266 -0.683 1.00 98.81 92 THR A N 1
ATOM 719 C CA . THR A 1 92 ? -10.923 -0.714 -2.033 1.00 98.81 92 THR A CA 1
ATOM 720 C C . THR A 1 92 ? -9.714 0.121 -2.455 1.00 98.81 92 THR A C 1
ATOM 722 O O . THR A 1 92 ? -9.168 -0.086 -3.535 1.00 98.81 92 THR A O 1
ATOM 725 N N . TRP A 1 93 ? -9.235 1.013 -1.588 1.00 98.88 93 TRP A N 1
ATOM 726 C CA . TRP A 1 93 ? -8.108 1.896 -1.894 1.00 98.88 93 TRP A CA 1
ATOM 727 C C . TRP A 1 93 ? -6.775 1.153 -2.030 1.00 98.88 93 TRP A C 1
ATOM 729 O O . TRP A 1 93 ? -5.916 1.556 -2.812 1.00 98.88 93 TRP A O 1
ATOM 739 N N . ILE A 1 94 ? -6.596 0.040 -1.314 1.00 98.88 94 ILE A N 1
ATOM 740 C CA . ILE A 1 94 ? -5.432 -0.835 -1.506 1.00 98.88 94 ILE A CA 1
ATOM 741 C C . ILE A 1 94 ? -5.485 -1.485 -2.897 1.00 98.88 94 ILE A C 1
ATOM 743 O O . ILE A 1 94 ? -4.470 -1.502 -3.593 1.00 98.88 94 ILE A O 1
ATOM 747 N N . VAL A 1 95 ? -6.657 -1.974 -3.321 1.00 98.81 95 VAL A N 1
ATOM 748 C CA . VAL A 1 95 ? -6.846 -2.568 -4.657 1.00 98.81 95 VAL A CA 1
ATOM 749 C C . VAL A 1 95 ? -6.600 -1.548 -5.768 1.00 98.81 95 VAL A C 1
ATOM 751 O O . VAL A 1 95 ? -5.992 -1.897 -6.777 1.00 98.81 95 VAL A O 1
ATOM 754 N N . GLU A 1 96 ? -6.999 -0.289 -5.583 1.00 98.75 96 GLU A N 1
ATOM 755 C CA . GLU A 1 96 ? -6.678 0.804 -6.513 1.00 98.75 96 GLU A CA 1
ATOM 756 C C . GLU A 1 96 ? -5.158 0.956 -6.701 1.00 98.75 96 GLU A C 1
ATOM 758 O O . GLU A 1 96 ? -4.666 0.973 -7.831 1.00 98.75 96 GLU A O 1
ATOM 763 N N . ILE A 1 97 ? -4.389 0.986 -5.606 1.00 98.81 97 ILE A N 1
ATOM 764 C CA . ILE A 1 97 ? -2.921 1.075 -5.681 1.00 98.81 97 ILE A CA 1
ATOM 765 C C . ILE A 1 97 ? -2.334 -0.165 -6.360 1.00 98.81 97 ILE A C 1
ATOM 767 O O . ILE A 1 97 ? -1.459 -0.035 -7.214 1.00 98.81 97 ILE A O 1
ATOM 771 N N . HIS A 1 98 ? -2.798 -1.369 -6.006 1.00 98.88 98 HIS A N 1
ATOM 772 C CA . HIS A 1 98 ? -2.328 -2.602 -6.646 1.00 98.88 98 HIS A CA 1
ATOM 773 C C . HIS A 1 98 ? -2.599 -2.587 -8.148 1.00 98.88 98 HIS A C 1
ATOM 775 O O . HIS A 1 98 ? -1.690 -2.870 -8.921 1.00 98.88 98 HIS A O 1
ATOM 781 N N . THR A 1 99 ? -3.797 -2.180 -8.561 1.00 98.56 99 THR A N 1
ATOM 782 C CA . THR A 1 99 ? -4.180 -2.094 -9.975 1.00 98.56 99 THR A CA 1
ATOM 783 C C . THR A 1 99 ? -3.240 -1.159 -10.737 1.00 98.56 99 THR A C 1
ATOM 785 O O . THR A 1 99 ? -2.678 -1.540 -11.766 1.00 98.56 99 THR A O 1
ATOM 788 N N . GLY A 1 100 ? -3.000 0.044 -10.206 1.00 98.62 100 GLY A N 1
ATOM 789 C CA . GLY A 1 100 ? -2.099 1.012 -10.827 1.00 98.62 100 GLY A CA 1
ATOM 790 C C . GLY A 1 100 ? -0.652 0.532 -10.873 1.00 98.62 100 GLY A C 1
ATOM 791 O O . GLY A 1 100 ? -0.035 0.550 -11.938 1.00 98.62 100 GLY A O 1
ATOM 792 N N . MET A 1 101 ? -0.116 0.050 -9.754 1.00 98.75 101 MET A N 1
ATOM 793 C CA . MET A 1 101 ? 1.272 -0.408 -9.689 1.00 98.75 101 MET A CA 1
ATOM 794 C C . MET A 1 101 ? 1.509 -1.630 -10.581 1.00 98.75 101 MET A C 1
ATOM 796 O O . MET A 1 101 ? 2.406 -1.598 -11.416 1.00 98.75 101 MET A O 1
ATOM 800 N N . TYR A 1 102 ? 0.691 -2.681 -10.475 1.00 98.56 102 TYR A N 1
ATOM 801 C CA . TYR A 1 102 ? 0.912 -3.925 -11.222 1.00 98.56 102 TYR A CA 1
ATOM 802 C C . TYR A 1 102 ? 0.642 -3.811 -12.724 1.00 98.56 102 TYR A C 1
ATOM 804 O O . TYR A 1 102 ? 1.224 -4.577 -13.485 1.00 98.56 102 TYR A O 1
ATOM 812 N N . SER A 1 103 ? -0.130 -2.817 -13.178 1.00 98.12 103 SER A N 1
ATOM 813 C CA . SER A 1 103 ? -0.202 -2.482 -14.613 1.00 98.12 103 SER A CA 1
ATOM 814 C C . SER A 1 103 ? 1.117 -1.936 -15.188 1.00 98.12 103 SER A C 1
ATOM 816 O O . SER A 1 103 ? 1.285 -1.891 -16.403 1.00 98.12 103 SER A O 1
ATOM 818 N N . ARG A 1 104 ? 2.053 -1.529 -14.319 1.00 98.06 104 ARG A N 1
ATOM 819 C CA . ARG A 1 104 ? 3.362 -0.946 -14.656 1.00 98.06 104 ARG A CA 1
ATOM 820 C C . ARG A 1 104 ? 4.528 -1.784 -14.120 1.00 98.06 104 ARG A C 1
ATOM 822 O O . ARG A 1 104 ? 5.644 -1.285 -13.996 1.00 98.06 104 ARG A O 1
ATOM 829 N N . GLN A 1 105 ? 4.275 -3.045 -13.766 1.00 98.12 105 GLN A N 1
ATOM 830 C CA . GLN A 1 105 ? 5.344 -3.984 -13.442 1.00 98.12 105 GLN A CA 1
ATOM 831 C C . GLN A 1 105 ? 6.174 -4.235 -14.703 1.00 98.12 105 GLN A C 1
ATOM 833 O O . GLN A 1 105 ? 5.615 -4.545 -15.756 1.00 98.12 105 GLN A O 1
ATOM 838 N N . ASP A 1 106 ? 7.494 -4.102 -14.603 1.00 96.38 106 ASP A N 1
ATOM 839 C CA . ASP A 1 106 ? 8.370 -4.348 -15.740 1.00 96.38 106 ASP A CA 1
ATOM 840 C C . ASP A 1 106 ? 8.271 -5.821 -16.160 1.00 96.38 106 ASP A C 1
ATOM 842 O O . ASP A 1 106 ? 8.510 -6.731 -15.365 1.00 96.38 106 ASP A O 1
ATOM 846 N N . ALA A 1 107 ? 7.899 -6.065 -17.417 1.00 94.12 107 ALA A N 1
ATOM 847 C CA . ALA A 1 107 ? 7.617 -7.413 -17.904 1.00 94.12 107 ALA A CA 1
ATOM 848 C C . ALA A 1 107 ? 8.876 -8.292 -18.015 1.00 94.12 107 ALA A C 1
ATOM 850 O O . ALA A 1 107 ? 8.765 -9.516 -18.032 1.00 94.12 107 ALA A O 1
ATOM 851 N N . SER A 1 108 ? 10.064 -7.684 -18.097 1.00 91.31 108 SER A N 1
ATOM 852 C CA . SER A 1 108 ? 11.329 -8.409 -18.254 1.00 91.31 108 SER A CA 1
ATOM 853 C C . SER A 1 108 ? 11.936 -8.835 -16.917 1.00 91.31 108 SER A C 1
ATOM 855 O O . SER A 1 108 ? 12.528 -9.906 -16.814 1.00 91.31 108 SER A O 1
ATOM 857 N N . THR A 1 109 ? 11.749 -8.022 -15.878 1.00 93.19 109 THR A N 1
ATOM 858 C CA . THR A 1 109 ? 12.374 -8.198 -14.561 1.00 93.19 109 THR A CA 1
ATOM 859 C C . THR A 1 109 ? 11.378 -8.521 -13.456 1.00 93.19 109 THR A C 1
ATOM 861 O O . THR A 1 109 ? 11.780 -8.985 -12.396 1.00 93.19 109 THR A O 1
ATOM 864 N N . SER A 1 110 ? 10.079 -8.301 -13.674 1.00 96.31 110 SER A N 1
ATOM 865 C CA . SER A 1 110 ? 9.033 -8.366 -12.642 1.00 96.31 110 SER A CA 1
ATOM 866 C C . SER A 1 110 ? 9.228 -7.382 -11.475 1.00 96.31 110 SER A C 1
ATOM 868 O O . SER A 1 110 ? 8.616 -7.552 -10.417 1.00 96.31 110 SER A O 1
ATOM 870 N N . LEU A 1 111 ? 10.047 -6.341 -11.653 1.00 96.50 111 LEU A N 1
ATOM 871 C CA . LEU A 1 111 ? 10.286 -5.284 -10.666 1.00 96.50 111 LEU A CA 1
ATOM 872 C C . LEU A 1 111 ? 9.542 -3.991 -11.050 1.00 96.50 111 LEU A C 1
ATOM 874 O O . LEU A 1 111 ? 9.040 -3.855 -12.165 1.00 96.50 111 LEU A O 1
ATOM 878 N N . PHE A 1 112 ? 9.463 -3.028 -10.132 1.00 97.94 112 PHE A N 1
ATOM 879 C CA . PHE A 1 112 ? 8.960 -1.681 -10.429 1.00 97.94 112 PHE A CA 1
ATOM 880 C C . PHE A 1 112 ? 10.105 -0.690 -10.617 1.00 97.94 112 PHE A C 1
ATOM 882 O O . PHE A 1 112 ? 11.106 -0.752 -9.909 1.00 97.94 112 PHE A O 1
ATOM 889 N N . HIS A 1 113 ? 9.935 0.277 -11.515 1.00 97.75 113 HIS A N 1
ATOM 890 C CA . HIS A 1 113 ? 10.824 1.437 -11.598 1.00 97.75 113 HIS A CA 1
ATOM 891 C C . HIS A 1 113 ? 10.594 2.389 -10.421 1.00 97.75 113 HIS A C 1
ATOM 893 O O . HIS A 1 113 ? 9.482 2.464 -9.902 1.00 97.75 113 HIS A O 1
ATOM 899 N N . ASN A 1 114 ? 11.610 3.157 -10.015 1.00 97.38 114 ASN A N 1
ATOM 900 C CA . ASN A 1 114 ? 11.519 4.088 -8.880 1.00 97.38 114 ASN A CA 1
ATOM 901 C C . ASN A 1 114 ? 10.369 5.102 -9.020 1.00 97.38 114 ASN A C 1
ATOM 903 O O . ASN A 1 114 ? 9.716 5.426 -8.033 1.00 97.38 114 ASN A O 1
ATOM 907 N N . TYR A 1 115 ? 10.081 5.557 -10.240 1.00 98.00 115 TYR A N 1
ATOM 908 C CA . TYR A 1 115 ? 8.840 6.258 -10.564 1.00 98.00 115 TYR A CA 1
ATOM 909 C C . TYR A 1 115 ? 8.000 5.365 -11.471 1.00 98.00 115 TYR A C 1
ATOM 911 O O . TYR A 1 115 ? 8.432 5.009 -12.566 1.00 98.00 115 TYR A O 1
ATOM 919 N N . ALA A 1 116 ? 6.806 4.997 -11.006 1.00 97.81 116 ALA A N 1
ATOM 920 C CA . ALA A 1 116 ? 6.024 3.896 -11.566 1.00 97.81 116 ALA A CA 1
ATOM 921 C C . ALA A 1 116 ? 5.707 4.065 -13.058 1.00 97.81 116 ALA A C 1
ATOM 923 O O . ALA A 1 116 ? 5.661 3.091 -13.798 1.00 97.81 116 ALA A O 1
ATOM 924 N N . ASN A 1 117 ? 5.497 5.301 -13.512 1.00 96.12 117 ASN A N 1
ATOM 925 C CA . ASN A 1 117 ? 5.149 5.623 -14.895 1.00 96.12 117 ASN A CA 1
ATOM 926 C C . ASN A 1 117 ? 6.351 6.058 -15.752 1.00 96.12 117 ASN A C 1
ATOM 928 O O . ASN A 1 117 ? 6.154 6.646 -16.813 1.00 96.12 117 ASN A O 1
ATOM 932 N N . ASN A 1 118 ? 7.584 5.820 -15.298 1.00 96.38 118 ASN A N 1
ATOM 933 C CA . ASN A 1 118 ? 8.774 6.224 -16.031 1.00 96.38 118 ASN A CA 1
ATOM 934 C C . ASN A 1 118 ? 9.865 5.142 -15.999 1.00 96.38 118 ASN A C 1
ATOM 936 O O . ASN A 1 118 ? 10.663 5.057 -15.063 1.00 96.38 118 ASN A O 1
ATOM 940 N N . ALA A 1 119 ? 9.935 4.371 -17.086 1.00 94.50 119 ALA A N 1
ATOM 941 C CA . ALA A 1 119 ? 10.880 3.271 -17.259 1.00 94.50 119 ALA A CA 1
ATOM 942 C C . ALA A 1 119 ? 12.351 3.705 -17.416 1.00 94.50 119 ALA A C 1
ATOM 944 O O . ALA A 1 119 ? 13.242 2.862 -17.389 1.00 94.50 119 ALA A O 1
ATOM 945 N N . THR A 1 120 ? 12.644 5.007 -17.559 1.00 94.75 120 THR A N 1
ATOM 946 C CA . THR A 1 120 ? 14.038 5.487 -17.602 1.00 94.75 120 THR A CA 1
ATOM 947 C C . THR A 1 120 ? 14.691 5.518 -16.221 1.00 94.75 120 THR A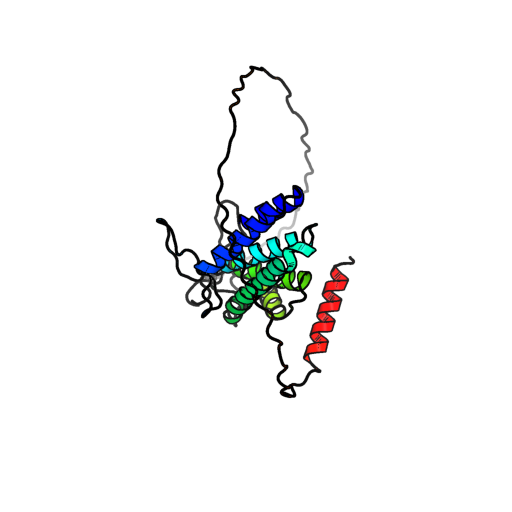 C 1
ATOM 949 O O . THR A 1 120 ? 15.896 5.739 -16.119 1.00 94.75 120 THR A O 1
ATOM 952 N N . TRP A 1 121 ? 13.909 5.362 -15.150 1.00 93.12 121 TRP A N 1
ATOM 953 C CA . TRP A 1 121 ? 14.427 5.288 -13.787 1.00 93.12 121 TRP A CA 1
ATOM 954 C C . TRP A 1 121 ? 14.899 3.880 -13.444 1.00 93.12 121 TRP A C 1
ATOM 956 O O . TRP A 1 121 ? 14.450 2.896 -14.022 1.00 93.12 121 TRP A O 1
ATOM 966 N N . PHE A 1 122 ? 15.789 3.775 -12.462 1.00 93.00 122 PHE A N 1
ATOM 967 C CA . PHE A 1 122 ? 16.268 2.485 -11.973 1.00 93.00 122 PHE A CA 1
ATOM 968 C C . PHE A 1 122 ? 15.128 1.618 -11.407 1.00 93.00 122 PHE A C 1
ATOM 970 O O . PHE A 1 122 ? 14.093 2.134 -10.974 1.00 93.00 122 PHE A O 1
ATOM 977 N N . LEU A 1 123 ? 15.347 0.302 -11.377 1.00 94.88 123 LEU A N 1
ATOM 978 C CA . LEU A 1 123 ? 14.443 -0.663 -10.751 1.00 94.88 123 LEU A CA 1
ATOM 979 C C . LEU A 1 123 ? 14.603 -0.636 -9.224 1.00 94.88 123 LEU A C 1
ATOM 981 O O . LEU A 1 123 ? 15.711 -0.728 -8.690 1.00 94.88 123 LEU A O 1
ATOM 985 N N . ASP A 1 124 ? 13.484 -0.512 -8.522 1.00 95.06 124 ASP A N 1
ATOM 986 C CA . ASP A 1 124 ? 13.398 -0.294 -7.085 1.00 95.06 124 ASP A CA 1
ATOM 987 C C . ASP A 1 124 ? 12.941 -1.568 -6.348 1.00 95.06 124 ASP A C 1
ATOM 989 O O . ASP A 1 124 ? 11.773 -1.976 -6.372 1.00 95.06 124 ASP A O 1
ATOM 993 N N . SER A 1 125 ? 13.889 -2.194 -5.651 1.00 92.75 125 SER A N 1
ATOM 994 C CA . SER A 1 125 ? 13.674 -3.351 -4.777 1.00 92.75 125 SER A CA 1
ATOM 995 C C . SER A 1 125 ? 12.705 -3.065 -3.637 1.00 92.75 125 SER A C 1
ATOM 997 O O . SER A 1 125 ? 11.889 -3.925 -3.298 1.00 92.75 125 SER A O 1
ATOM 999 N N . SER A 1 126 ? 12.795 -1.881 -3.027 1.00 95.44 126 SER A N 1
ATOM 1000 C CA . SER A 1 126 ? 12.045 -1.533 -1.823 1.00 95.44 126 SER A CA 1
ATOM 1001 C C . SER A 1 126 ? 10.551 -1.480 -2.124 1.00 95.44 126 SER A C 1
ATOM 1003 O O . SER A 1 126 ? 9.757 -2.111 -1.419 1.00 95.44 126 SER A O 1
ATOM 1005 N N . SER A 1 127 ? 10.164 -0.794 -3.204 1.00 97.50 127 SER A N 1
ATOM 1006 C CA . SER A 1 127 ? 8.767 -0.744 -3.644 1.00 97.50 127 SER A CA 1
ATOM 1007 C C . SER A 1 127 ? 8.256 -2.110 -4.067 1.00 97.50 127 SER A C 1
ATOM 1009 O O . SER A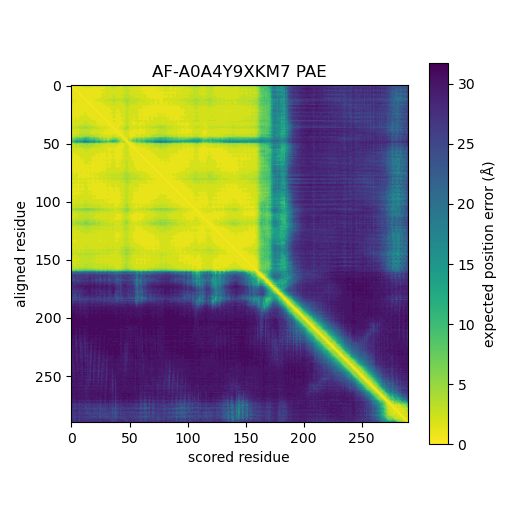 1 127 ? 7.171 -2.505 -3.643 1.00 97.50 127 SER A O 1
ATOM 1011 N N . THR A 1 128 ? 9.054 -2.859 -4.829 1.00 98.25 128 THR A N 1
ATOM 1012 C CA . THR A 1 128 ? 8.694 -4.199 -5.300 1.00 98.25 128 THR A CA 1
ATOM 1013 C C . THR A 1 128 ? 8.410 -5.148 -4.142 1.00 98.25 128 THR A C 1
ATOM 1015 O O . THR A 1 128 ? 7.344 -5.768 -4.092 1.00 98.25 128 THR A O 1
ATOM 1018 N N . ALA A 1 129 ? 9.313 -5.210 -3.163 1.00 98.31 129 ALA A N 1
ATOM 1019 C CA . ALA A 1 129 ? 9.145 -6.056 -1.989 1.00 98.31 129 ALA A CA 1
ATOM 1020 C C . ALA A 1 129 ? 7.928 -5.625 -1.160 1.00 98.31 129 ALA A C 1
ATOM 1022 O O . ALA A 1 129 ? 7.124 -6.461 -0.734 1.00 98.31 129 ALA A O 1
ATOM 1023 N N . LEU A 1 130 ? 7.770 -4.316 -0.938 1.00 98.62 130 LEU A N 1
ATOM 1024 C CA . LEU A 1 130 ? 6.691 -3.787 -0.114 1.00 98.62 130 LEU A CA 1
ATOM 1025 C C . LEU A 1 130 ? 5.323 -4.033 -0.760 1.00 98.62 130 LEU A C 1
ATOM 1027 O O . LEU A 1 130 ? 4.435 -4.550 -0.081 1.00 98.62 130 LEU A O 1
ATOM 1031 N N . LEU A 1 131 ? 5.165 -3.758 -2.056 1.00 98.75 131 LEU A N 1
ATOM 1032 C CA . LEU A 1 131 ? 3.921 -3.990 -2.795 1.00 98.75 131 LEU A CA 1
ATOM 1033 C C . LEU A 1 131 ? 3.549 -5.473 -2.832 1.00 98.75 131 LEU A C 1
ATOM 1035 O O . LEU A 1 131 ? 2.433 -5.807 -2.427 1.00 98.75 131 LEU A O 1
ATOM 1039 N N . ALA A 1 132 ? 4.487 -6.368 -3.162 1.00 98.75 132 ALA A N 1
ATOM 1040 C CA . ALA A 1 132 ? 4.243 -7.813 -3.104 1.00 98.75 132 ALA A CA 1
ATOM 1041 C C . ALA A 1 132 ? 3.751 -8.243 -1.712 1.00 98.75 132 ALA A C 1
ATOM 1043 O O . ALA A 1 132 ? 2.749 -8.946 -1.575 1.00 98.75 132 ALA A O 1
ATOM 1044 N N . SER A 1 133 ? 4.377 -7.722 -0.652 1.00 98.69 133 SER A N 1
ATOM 1045 C CA . SER A 1 133 ? 3.971 -8.013 0.725 1.00 98.69 133 SER A CA 1
ATOM 1046 C C . SER A 1 133 ? 2.551 -7.542 1.072 1.00 98.69 133 SER A C 1
ATOM 1048 O O . SER A 1 133 ? 1.909 -8.122 1.953 1.00 98.69 133 SER A O 1
ATOM 1050 N N . THR A 1 134 ? 2.058 -6.485 0.419 1.00 98.81 134 THR A N 1
ATOM 1051 C CA . THR A 1 134 ? 0.695 -5.977 0.629 1.00 98.81 134 THR A CA 1
ATOM 1052 C C . THR A 1 134 ? -0.348 -6.796 -0.113 1.00 98.81 134 THR A C 1
ATOM 1054 O O . THR A 1 134 ? -1.434 -6.980 0.430 1.00 98.81 134 THR A O 1
ATOM 1057 N N . VAL A 1 135 ? -0.014 -7.357 -1.280 1.00 98.88 135 VAL A N 1
ATOM 1058 C CA . VAL A 1 135 ? -0.885 -8.302 -1.996 1.00 98.88 135 VAL A CA 1
ATOM 1059 C C . VAL A 1 135 ? -1.122 -9.549 -1.151 1.00 98.88 135 VAL A C 1
ATOM 1061 O O . VAL A 1 135 ? -2.272 -9.891 -0.891 1.00 98.88 135 VAL A O 1
ATOM 1064 N N . TYR A 1 136 ? -0.062 -10.180 -0.629 1.00 98.75 136 TYR A N 1
ATOM 1065 C CA . TYR A 1 136 ? -0.210 -11.369 0.223 1.00 98.75 136 TYR A CA 1
ATOM 1066 C C . TYR A 1 136 ? -1.049 -11.097 1.472 1.00 98.75 136 TYR A C 1
ATOM 1068 O O . TYR A 1 136 ? -1.897 -11.902 1.856 1.00 98.75 136 TYR A O 1
ATOM 1076 N N . ARG A 1 137 ? -0.835 -9.944 2.115 1.00 98.69 137 ARG A N 1
ATOM 1077 C CA . ARG A 1 137 ? -1.603 -9.567 3.306 1.00 98.69 137 ARG A CA 1
ATOM 1078 C C . ARG A 1 137 ? -3.063 -9.289 2.982 1.00 98.69 137 ARG A C 1
ATOM 1080 O O . ARG A 1 137 ? -3.922 -9.732 3.735 1.00 98.69 137 ARG A O 1
ATOM 1087 N N . LEU A 1 138 ? -3.355 -8.594 1.883 1.00 98.62 138 LEU A N 1
ATOM 1088 C CA . LEU A 1 138 ? -4.736 -8.338 1.484 1.00 98.62 138 LEU A CA 1
ATOM 1089 C C . LEU A 1 138 ? -5.455 -9.639 1.102 1.00 98.62 138 LEU A C 1
ATOM 1091 O O . LEU A 1 138 ? -6.598 -9.837 1.506 1.00 98.62 138 LEU A O 1
ATOM 1095 N N . ALA A 1 139 ? -4.772 -10.562 0.424 1.00 98.62 139 ALA A N 1
ATOM 1096 C CA . ALA A 1 139 ? -5.296 -11.896 0.145 1.00 98.62 139 ALA A CA 1
ATOM 1097 C C . ALA A 1 139 ? -5.661 -12.652 1.432 1.00 98.62 139 ALA A C 1
ATOM 1099 O O . ALA A 1 139 ? -6.739 -13.235 1.522 1.00 98.62 139 ALA A O 1
ATOM 1100 N N . ALA A 1 140 ? -4.803 -12.599 2.454 1.00 98.31 140 ALA A N 1
ATOM 1101 C CA . ALA A 1 140 ? -5.060 -13.250 3.738 1.00 98.31 140 ALA A CA 1
ATOM 1102 C C . ALA A 1 140 ? -6.185 -12.585 4.555 1.00 98.31 140 ALA A C 1
ATOM 1104 O O . ALA A 1 140 ? -6.920 -13.281 5.252 1.00 98.31 140 ALA A O 1
ATOM 1105 N N . LEU A 1 141 ? -6.310 -11.255 4.495 1.00 97.75 141 LEU A N 1
ATOM 1106 C CA . LEU A 1 141 ? -7.286 -10.490 5.283 1.00 97.75 141 LEU A CA 1
ATOM 1107 C C . LEU A 1 141 ? -8.676 -10.445 4.641 1.00 97.75 141 LEU A C 1
ATOM 1109 O O . LEU A 1 141 ? -9.674 -10.472 5.359 1.00 97.75 141 LEU A O 1
ATOM 1113 N N . GLN A 1 142 ? -8.729 -10.329 3.312 1.00 98.06 142 GLN A N 1
ATOM 1114 C CA . GLN A 1 142 ? -9.933 -9.976 2.548 1.00 98.06 142 GLN A CA 1
ATOM 1115 C C . GLN A 1 142 ? -10.232 -10.945 1.391 1.00 98.06 142 GLN A C 1
ATOM 1117 O O . GLN A 1 142 ? -11.220 -10.759 0.689 1.00 98.06 142 GLN A O 1
ATOM 1122 N N . GLY A 1 143 ? -9.400 -11.967 1.154 1.00 97.94 143 GLY A N 1
ATOM 1123 C CA . GLY A 1 143 ? -9.620 -12.926 0.064 1.00 97.94 143 GLY A CA 1
ATOM 1124 C C . GLY A 1 143 ? -9.430 -12.338 -1.339 1.00 97.94 143 GLY A C 1
ATOM 1125 O O . GLY A 1 143 ? -10.014 -12.829 -2.301 1.00 97.94 143 GLY A O 1
ATOM 1126 N N . VAL A 1 144 ? -8.640 -11.268 -1.473 1.00 97.94 144 VAL A N 1
ATOM 1127 C CA . VAL A 1 144 ? -8.355 -10.626 -2.766 1.00 97.94 144 VAL A CA 1
ATOM 1128 C C . VAL A 1 144 ? -7.115 -11.256 -3.403 1.00 97.94 144 VAL A C 1
ATOM 1130 O O . VAL A 1 144 ? -5.995 -10.997 -2.971 1.00 97.94 144 VAL A O 1
ATOM 1133 N N . TYR A 1 145 ? -7.309 -12.064 -4.448 1.00 98.00 145 TYR A N 1
ATOM 1134 C CA . TYR A 1 145 ? -6.233 -12.851 -5.076 1.00 98.00 145 TYR A CA 1
ATOM 1135 C C . TYR A 1 145 ? -5.727 -12.302 -6.420 1.00 98.00 145 TYR A C 1
ATOM 1137 O O . TYR A 1 145 ? -4.763 -12.836 -6.966 1.00 98.00 145 TYR A O 1
ATOM 1145 N N . THR A 1 146 ? -6.331 -11.229 -6.943 1.00 98.06 146 THR A N 1
ATOM 1146 C CA . THR A 1 146 ? -6.121 -10.716 -8.312 1.00 98.06 146 THR A CA 1
ATOM 1147 C C . THR A 1 146 ? -4.650 -10.553 -8.705 1.00 98.06 146 THR A C 1
ATOM 1149 O O . THR A 1 146 ? -4.261 -10.940 -9.802 1.00 98.06 146 THR A O 1
ATOM 1152 N N . HIS A 1 147 ? -3.812 -10.018 -7.813 1.00 98.44 147 HIS A N 1
ATOM 1153 C CA . HIS A 1 147 ? -2.403 -9.727 -8.109 1.00 98.44 147 HIS A CA 1
ATOM 1154 C C . HIS A 1 147 ? -1.413 -10.736 -7.512 1.00 98.44 147 HIS A C 1
ATOM 1156 O O . HIS A 1 147 ? -0.207 -10.498 -7.559 1.00 98.44 147 HIS A O 1
ATOM 1162 N N . ILE A 1 148 ? -1.880 -11.865 -6.964 1.00 98.56 148 ILE A N 1
ATOM 1163 C CA . ILE A 1 148 ? -0.995 -12.887 -6.377 1.00 98.56 148 ILE A CA 1
ATOM 1164 C C . ILE A 1 148 ? 0.050 -13.397 -7.381 1.00 98.56 148 ILE A C 1
ATOM 1166 O O . ILE A 1 148 ? 1.225 -13.405 -7.017 1.00 98.56 148 ILE A O 1
ATOM 1170 N N . PRO A 1 149 ? -0.293 -13.732 -8.644 1.00 98.50 149 PRO A N 1
ATOM 1171 C CA . PRO A 1 149 ? 0.715 -14.167 -9.615 1.00 98.50 149 PRO A CA 1
ATOM 1172 C C . PRO A 1 149 ? 1.822 -13.127 -9.839 1.00 98.50 149 PRO A C 1
ATOM 1174 O O . PRO A 1 149 ? 3.002 -13.466 -9.876 1.00 98.50 149 PRO A O 1
ATOM 1177 N N . HIS A 1 150 ? 1.455 -11.845 -9.911 1.00 98.44 150 HIS A N 1
ATOM 1178 C CA . HIS A 1 150 ? 2.413 -10.754 -10.070 1.00 98.44 150 HIS A CA 1
ATOM 1179 C C . HIS A 1 150 ? 3.291 -10.543 -8.829 1.00 98.44 150 HIS A C 1
ATOM 1181 O O . HIS A 1 150 ? 4.487 -10.267 -8.949 1.00 98.44 150 HIS A O 1
ATOM 1187 N N . ALA A 1 151 ? 2.713 -10.676 -7.632 1.00 98.31 151 ALA A N 1
ATOM 1188 C CA . ALA A 1 151 ? 3.449 -10.608 -6.375 1.00 98.31 151 ALA A CA 1
ATOM 1189 C C . ALA A 1 151 ? 4.439 -11.775 -6.225 1.00 98.31 151 ALA A C 1
ATOM 1191 O O . ALA A 1 151 ? 5.543 -11.570 -5.715 1.00 98.31 151 ALA A O 1
ATOM 1192 N N . GLU A 1 152 ? 4.083 -12.973 -6.697 1.00 98.06 152 GLU A N 1
ATOM 1193 C CA . GLU A 1 152 ? 4.982 -14.134 -6.713 1.00 98.06 152 GLU A CA 1
ATOM 1194 C C . GLU A 1 152 ? 6.119 -13.951 -7.715 1.00 98.06 152 GLU A C 1
ATOM 1196 O O . GLU A 1 152 ? 7.272 -14.200 -7.366 1.00 98.06 152 GLU A O 1
ATOM 1201 N N . ALA A 1 153 ? 5.835 -13.429 -8.912 1.00 96.50 153 ALA A N 1
ATOM 1202 C CA . ALA A 1 153 ? 6.866 -13.087 -9.891 1.00 96.50 153 ALA A CA 1
ATOM 1203 C C . ALA A 1 153 ? 7.858 -12.052 -9.332 1.00 96.50 153 ALA A C 1
ATOM 1205 O O . ALA A 1 153 ? 9.070 -12.254 -9.391 1.00 96.50 153 ALA A O 1
ATOM 1206 N N . ALA A 1 154 ? 7.349 -10.995 -8.691 1.00 95.88 154 ALA A N 1
ATOM 1207 C CA . ALA A 1 154 ? 8.163 -10.003 -7.990 1.00 95.88 154 ALA A CA 1
ATOM 1208 C C . ALA A 1 154 ? 9.029 -10.634 -6.885 1.00 95.88 154 ALA A C 1
ATOM 1210 O O . ALA A 1 154 ? 10.227 -10.373 -6.799 1.00 95.88 154 ALA A O 1
ATOM 1211 N N . ARG A 1 155 ? 8.445 -11.496 -6.041 1.00 95.31 155 ARG A N 1
ATOM 1212 C CA . ARG A 1 155 ? 9.169 -12.190 -4.964 1.00 95.31 155 ARG A CA 1
ATOM 1213 C C . ARG A 1 155 ? 10.268 -13.103 -5.515 1.00 95.31 155 ARG A C 1
ATOM 1215 O O . ARG A 1 155 ? 11.365 -13.128 -4.955 1.00 95.31 155 ARG A O 1
ATOM 1222 N N . ALA A 1 156 ? 9.979 -13.845 -6.583 1.00 91.94 156 ALA A N 1
ATOM 1223 C CA . ALA A 1 156 ? 10.939 -14.715 -7.249 1.00 91.94 156 ALA A CA 1
ATOM 1224 C C . ALA A 1 156 ? 12.096 -13.906 -7.848 1.00 91.94 156 ALA A C 1
ATOM 1226 O O . ALA A 1 156 ? 13.249 -14.240 -7.590 1.00 91.94 156 ALA A O 1
ATOM 1227 N N . ALA A 1 157 ? 11.799 -12.808 -8.549 1.00 89.19 157 ALA A N 1
ATOM 1228 C CA . ALA A 1 157 ? 12.806 -11.910 -9.112 1.00 89.19 157 ALA A CA 1
ATOM 1229 C C . ALA A 1 157 ? 13.716 -11.304 -8.033 1.00 89.19 157 ALA A C 1
ATOM 1231 O O . ALA A 1 157 ? 14.935 -11.342 -8.162 1.00 89.19 157 ALA A O 1
ATOM 1232 N N . LEU A 1 158 ? 13.143 -10.830 -6.922 1.00 87.88 158 LEU A N 1
ATOM 1233 C CA . LEU A 1 158 ? 13.904 -10.295 -5.784 1.00 87.88 158 LEU A CA 1
ATOM 1234 C C . LEU A 1 158 ? 14.799 -11.334 -5.093 1.00 87.88 158 LEU A C 1
ATOM 1236 O O . LEU A 1 158 ? 15.752 -10.960 -4.415 1.00 87.88 158 LEU A O 1
ATOM 1240 N N . SER A 1 159 ? 14.466 -12.620 -5.217 1.00 86.81 159 SER A N 1
ATOM 1241 C CA . SER A 1 159 ? 15.202 -13.724 -4.588 1.00 86.81 159 SER A CA 1
ATOM 1242 C C . SER A 1 159 ? 16.135 -14.443 -5.565 1.00 86.81 159 SER A C 1
ATOM 1244 O O . SER A 1 159 ? 16.797 -15.406 -5.176 1.00 86.81 159 SER A O 1
ATOM 1246 N N . ALA A 1 160 ? 16.160 -14.028 -6.834 1.00 81.62 160 ALA A N 1
ATOM 1247 C CA . ALA A 1 160 ? 16.987 -14.650 -7.851 1.00 81.62 160 ALA A CA 1
ATOM 1248 C C . ALA A 1 160 ? 18.465 -14.356 -7.567 1.00 81.62 160 ALA A C 1
ATOM 1250 O O . ALA A 1 160 ? 18.867 -13.210 -7.381 1.00 81.62 160 ALA A O 1
ATOM 1251 N N . SER A 1 161 ? 19.285 -15.404 -7.536 1.00 66.75 161 SER A N 1
ATOM 1252 C CA . SER A 1 161 ? 20.739 -15.253 -7.537 1.00 66.75 161 SER A CA 1
ATOM 1253 C C . SER A 1 161 ? 21.226 -15.025 -8.962 1.00 66.75 161 SER A C 1
ATOM 1255 O O . SER A 1 161 ? 20.672 -15.592 -9.907 1.00 66.75 161 SER A O 1
ATOM 1257 N N . ALA A 1 162 ? 22.283 -14.232 -9.121 1.00 60.88 162 ALA A N 1
ATOM 1258 C CA . ALA A 1 162 ? 22.924 -14.105 -10.419 1.00 60.88 162 ALA A CA 1
ATOM 1259 C C . ALA A 1 162 ? 23.506 -15.460 -10.868 1.00 60.88 162 ALA A C 1
ATOM 1261 O O . ALA A 1 162 ? 24.057 -16.196 -10.039 1.00 60.88 162 ALA A O 1
ATOM 1262 N N . PRO A 1 163 ? 23.404 -15.811 -12.162 1.00 57.53 163 PRO A N 1
ATOM 1263 C CA . PRO A 1 163 ? 24.118 -16.953 -12.713 1.00 57.53 163 PRO A CA 1
ATOM 1264 C C . PRO A 1 163 ? 25.622 -16.838 -12.440 1.00 57.53 163 PRO A C 1
ATOM 1266 O O . PRO A 1 163 ? 26.196 -15.749 -12.477 1.00 57.53 163 PRO A O 1
ATOM 1269 N N . ALA A 1 164 ? 26.283 -17.969 -12.185 1.00 52.31 164 ALA A N 1
ATOM 1270 C CA . ALA A 1 164 ? 27.723 -17.988 -11.954 1.00 52.31 164 ALA A CA 1
ATOM 1271 C C . ALA A 1 164 ? 28.476 -17.385 -13.156 1.00 52.31 164 ALA A C 1
ATOM 1273 O O . ALA A 1 164 ? 28.422 -17.927 -14.258 1.00 52.31 164 ALA A O 1
ATOM 1274 N N . GLY A 1 165 ? 29.198 -16.285 -12.925 1.00 54.84 165 GLY A N 1
ATOM 1275 C CA . GLY A 1 165 ? 29.972 -15.586 -13.957 1.00 54.84 165 GLY A CA 1
ATOM 1276 C C . GLY A 1 165 ? 29.265 -14.390 -14.599 1.00 54.84 165 GLY A C 1
ATOM 1277 O O . GLY A 1 165 ? 29.905 -13.680 -15.372 1.00 54.84 165 GLY A O 1
ATOM 1278 N N . GLU A 1 166 ? 28.005 -14.122 -14.251 1.00 55.12 166 GLU A N 1
ATOM 1279 C CA . GLU A 1 166 ? 27.338 -12.865 -14.583 1.00 55.12 166 GLU A CA 1
ATOM 1280 C C . GLU A 1 166 ? 27.403 -11.883 -13.419 1.00 55.12 166 GLU A C 1
ATOM 1282 O O . GLU A 1 166 ? 27.574 -12.248 -12.253 1.00 55.12 166 GLU A O 1
ATOM 1287 N N . SER A 1 167 ? 27.321 -10.600 -13.750 1.00 51.22 167 SER A N 1
ATOM 1288 C CA . SER A 1 167 ? 27.349 -9.557 -12.747 1.00 51.22 167 SER A CA 1
ATOM 1289 C C . SER A 1 167 ? 26.088 -9.583 -11.900 1.00 51.22 167 SER A C 1
ATOM 1291 O O . SER A 1 167 ? 24.970 -9.509 -12.403 1.00 51.22 167 SER A O 1
ATOM 1293 N N . GLU A 1 168 ? 26.293 -9.682 -10.594 1.00 52.69 168 GLU A N 1
ATOM 1294 C CA . GLU A 1 168 ? 25.225 -9.627 -9.615 1.00 52.69 168 GLU A CA 1
ATOM 1295 C C . GLU A 1 168 ? 24.569 -8.242 -9.637 1.00 52.69 168 GLU A C 1
ATOM 1297 O O . GLU A 1 168 ? 25.253 -7.217 -9.737 1.00 52.69 168 GLU A O 1
ATOM 1302 N N . TYR A 1 169 ? 23.237 -8.197 -9.552 1.00 49.72 169 TYR A N 1
ATOM 1303 C CA . TYR A 1 169 ? 22.534 -6.953 -9.258 1.00 49.72 169 TYR A CA 1
ATOM 1304 C C . TYR A 1 169 ? 22.907 -6.551 -7.827 1.00 49.72 169 TYR A C 1
ATOM 1306 O O . TYR A 1 169 ? 22.307 -7.006 -6.856 1.00 49.72 169 TYR A O 1
ATOM 1314 N N . THR A 1 170 ? 23.950 -5.741 -7.676 1.00 42.94 170 THR A N 1
ATOM 1315 C CA . THR A 1 170 ? 24.413 -5.296 -6.363 1.00 42.94 170 THR A CA 1
ATOM 1316 C C . THR A 1 170 ? 23.399 -4.313 -5.788 1.00 42.94 170 THR A C 1
ATOM 1318 O O . THR A 1 170 ? 23.215 -3.225 -6.336 1.00 42.94 170 THR A O 1
ATOM 1321 N N . ALA A 1 171 ? 22.745 -4.688 -4.687 1.00 44.22 171 ALA A N 1
ATOM 1322 C CA . ALA A 1 171 ? 21.927 -3.776 -3.897 1.00 44.22 171 ALA A CA 1
ATOM 1323 C C . ALA A 1 171 ? 22.818 -2.658 -3.326 1.00 44.22 171 ALA A C 1
ATOM 1325 O O . ALA A 1 171 ? 23.781 -2.940 -2.609 1.00 44.22 171 ALA A O 1
ATOM 1326 N N . TRP A 1 172 ? 22.519 -1.396 -3.644 1.00 36.41 172 TRP A N 1
ATOM 1327 C CA . TRP A 1 172 ? 23.306 -0.245 -3.188 1.00 36.41 172 TRP A CA 1
ATOM 1328 C C . TRP A 1 172 ? 22.498 0.602 -2.199 1.00 36.41 172 TRP A C 1
ATOM 1330 O O . TRP A 1 172 ? 21.645 1.397 -2.581 1.00 36.41 172 TRP A O 1
ATOM 1340 N N . GLY A 1 173 ? 22.771 0.445 -0.902 1.00 41.25 173 GLY A N 1
ATOM 1341 C CA . GLY A 1 173 ? 22.115 1.218 0.152 1.00 41.25 173 GLY A CA 1
ATOM 1342 C C . GLY A 1 173 ? 23.063 1.543 1.299 1.00 41.25 173 GLY A C 1
ATOM 1343 O O . GLY A 1 173 ? 23.094 0.835 2.299 1.00 41.25 173 GLY A O 1
ATOM 1344 N N . THR A 1 174 ? 23.828 2.627 1.171 1.00 40.16 174 THR A N 1
ATOM 1345 C CA . THR A 1 174 ? 24.432 3.320 2.317 1.00 40.16 1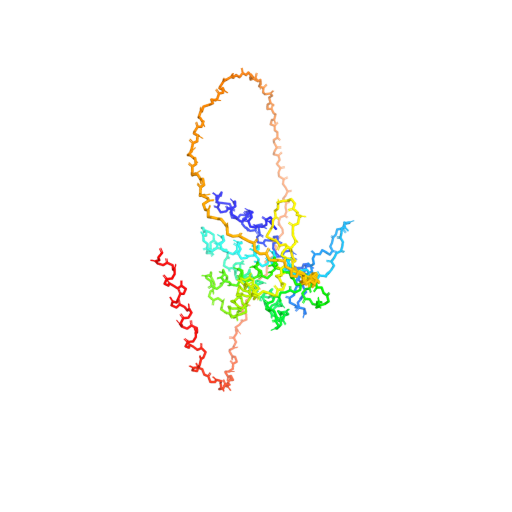74 THR A CA 1
ATOM 1346 C C . THR A 1 174 ? 23.451 4.389 2.786 1.00 40.16 174 THR A C 1
ATOM 1348 O O . THR A 1 174 ? 23.455 5.509 2.281 1.00 40.16 174 THR A O 1
ATOM 1351 N N . GLY A 1 175 ? 22.565 4.032 3.708 1.00 33.66 175 GLY A N 1
ATOM 1352 C CA . GLY A 1 175 ? 21.675 4.981 4.365 1.00 33.66 175 GLY A CA 1
ATOM 1353 C C . GLY A 1 175 ? 21.436 4.515 5.787 1.00 33.66 175 GLY A C 1
ATOM 1354 O O . GLY A 1 175 ? 20.917 3.420 5.998 1.00 33.66 175 GLY A O 1
ATOM 1355 N N . ASP A 1 176 ? 21.876 5.318 6.746 1.00 34.84 176 ASP A N 1
ATOM 1356 C CA . ASP A 1 176 ? 21.780 5.052 8.174 1.00 34.84 176 ASP A CA 1
ATOM 1357 C C . ASP A 1 176 ? 20.350 4.632 8.564 1.00 34.84 176 ASP A C 1
ATOM 1359 O O . ASP A 1 176 ? 19.401 5.407 8.484 1.00 34.84 176 ASP A O 1
ATOM 1363 N N . GLY A 1 177 ? 20.231 3.349 8.921 1.00 42.78 177 GLY A N 1
ATOM 1364 C CA . GLY A 1 177 ? 19.048 2.587 9.323 1.00 42.78 177 GLY A CA 1
ATOM 1365 C C . GLY A 1 177 ? 17.701 3.307 9.445 1.00 42.78 177 GLY A C 1
ATOM 1366 O O . GLY A 1 177 ? 17.446 3.923 10.467 1.00 42.78 177 GLY A O 1
ATOM 1367 N N . VAL A 1 178 ? 16.804 3.077 8.473 1.00 38.78 178 VAL A N 1
ATOM 1368 C CA . VAL A 1 178 ? 15.358 2.754 8.620 1.00 38.78 178 VAL A CA 1
ATOM 1369 C C . VAL A 1 178 ? 14.732 2.502 7.228 1.00 38.78 178 VAL A C 1
ATOM 1371 O O . VAL A 1 178 ? 14.054 3.357 6.669 1.00 38.78 178 VAL A O 1
ATOM 1374 N N . GLY A 1 179 ? 14.929 1.313 6.643 1.00 39.38 179 GLY A N 1
ATOM 1375 C CA . GLY A 1 179 ? 14.227 0.885 5.415 1.00 39.38 179 GLY A CA 1
ATOM 1376 C C . GLY A 1 179 ? 14.940 -0.255 4.668 1.00 39.38 179 GLY A C 1
ATOM 1377 O O . GLY A 1 179 ? 16.164 -0.331 4.751 1.00 39.38 179 GLY A O 1
ATOM 1378 N N . PRO A 1 180 ? 14.228 -1.179 3.982 1.00 43.97 180 PRO A N 1
ATOM 1379 C CA . PRO A 1 180 ? 14.878 -2.241 3.215 1.00 43.97 180 PRO A CA 1
ATOM 1380 C C . PRO A 1 180 ? 15.501 -1.682 1.926 1.00 43.97 180 PRO A C 1
ATOM 1382 O O . PRO A 1 180 ? 14.892 -0.850 1.258 1.00 43.97 180 PRO A O 1
ATOM 1385 N N . ALA A 1 181 ? 16.713 -2.164 1.633 1.00 42.69 181 ALA A N 1
ATOM 1386 C CA . ALA A 1 181 ? 17.680 -1.724 0.624 1.00 42.69 181 ALA A CA 1
ATOM 1387 C C . ALA A 1 181 ? 17.101 -1.174 -0.689 1.00 42.69 181 ALA A C 1
ATOM 1389 O O . ALA A 1 181 ? 16.272 -1.811 -1.339 1.00 42.69 181 ALA A O 1
ATOM 1390 N N . THR A 1 182 ? 17.614 -0.005 -1.061 1.00 55.81 182 THR A N 1
ATOM 1391 C CA . THR A 1 182 ? 17.285 0.808 -2.230 1.00 55.81 182 THR A CA 1
ATOM 1392 C C . THR A 1 182 ? 18.114 0.384 -3.444 1.00 55.81 182 THR A C 1
ATOM 1394 O O . THR A 1 182 ? 19.323 0.226 -3.327 1.00 55.81 182 THR A O 1
ATOM 1397 N N . SER A 1 183 ? 17.494 0.306 -4.622 1.00 48.69 183 SER A N 1
ATOM 1398 C CA . SER A 1 183 ? 18.120 0.250 -5.963 1.00 48.69 183 SER A CA 1
ATOM 1399 C C . SER A 1 183 ? 18.929 -0.997 -6.374 1.00 48.69 183 SER A C 1
ATOM 1401 O O . SER A 1 183 ? 19.888 -1.409 -5.720 1.00 48.69 183 SER A O 1
ATOM 1403 N N . PHE A 1 184 ? 18.600 -1.506 -7.570 1.00 44.88 184 PHE A N 1
ATOM 1404 C CA . PHE A 1 184 ? 19.449 -2.391 -8.369 1.00 44.88 184 PHE A CA 1
ATOM 1405 C C . PHE A 1 184 ? 20.126 -1.598 -9.493 1.00 44.88 184 PHE A C 1
ATOM 1407 O O . PHE A 1 184 ? 19.449 -0.972 -10.310 1.00 44.88 184 PHE A O 1
ATOM 1414 N N . THR A 1 185 ? 21.453 -1.679 -9.574 1.00 42.00 185 THR A N 1
ATOM 1415 C CA . THR A 1 185 ? 22.218 -1.231 -10.745 1.00 42.00 185 THR A CA 1
ATOM 1416 C C . THR A 1 185 ? 22.960 -2.433 -11.316 1.00 42.00 185 THR A C 1
ATOM 1418 O O . THR A 1 185 ? 23.630 -3.157 -10.579 1.00 42.00 185 THR A O 1
ATOM 1421 N N . GLN A 1 186 ? 22.842 -2.653 -12.626 1.00 41.62 186 GLN A N 1
ATOM 1422 C CA . GLN A 1 186 ? 23.665 -3.622 -13.344 1.00 41.62 186 GLN A CA 1
ATOM 1423 C C . GLN A 1 186 ? 25.123 -3.149 -13.276 1.00 41.62 186 GLN A C 1
ATOM 1425 O O . GLN A 1 186 ? 25.481 -2.143 -13.884 1.00 41.62 186 GLN A O 1
ATOM 1430 N N . THR A 1 187 ? 25.967 -3.843 -12.515 1.00 39.53 187 THR A N 1
ATOM 1431 C CA . THR A 1 187 ? 27.420 -3.661 -12.644 1.00 39.53 187 THR A CA 1
ATOM 1432 C C . THR A 1 187 ? 27.873 -4.537 -13.809 1.00 39.53 187 THR A C 1
ATOM 1434 O O . THR A 1 187 ? 27.304 -5.598 -13.988 1.00 39.53 187 THR A O 1
ATOM 1437 N N . THR A 1 188 ? 28.847 -4.143 -14.626 1.00 34.78 188 THR A N 1
ATOM 1438 C CA . THR A 1 188 ? 29.458 -5.043 -15.623 1.00 34.78 188 THR A CA 1
ATOM 1439 C C . THR A 1 188 ? 30.785 -5.530 -15.061 1.00 34.78 188 THR A C 1
ATOM 1441 O O . THR A 1 188 ? 31.587 -4.719 -14.599 1.00 34.78 188 THR A O 1
ATOM 1444 N N . ALA A 1 189 ? 31.044 -6.837 -15.089 1.00 37.25 189 ALA A N 1
ATOM 1445 C CA . ALA A 1 189 ? 32.336 -7.383 -14.699 1.00 37.25 189 ALA A CA 1
ATOM 1446 C C . ALA A 1 189 ? 33.409 -6.855 -15.660 1.00 37.25 189 ALA A C 1
ATOM 1448 O O . ALA A 1 189 ? 33.425 -7.196 -16.844 1.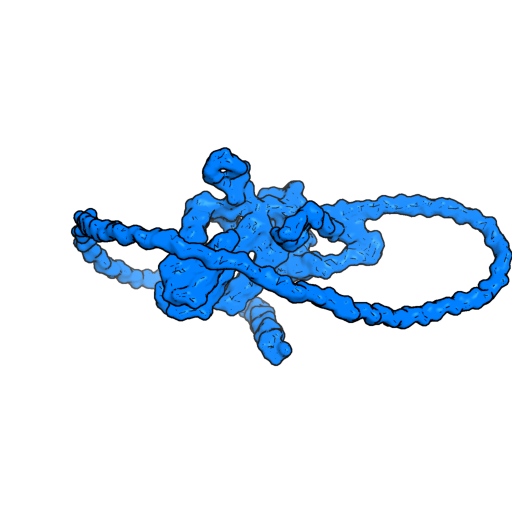00 37.25 189 ALA A O 1
ATOM 1449 N N . THR A 1 190 ? 34.310 -6.008 -15.163 1.00 35.47 190 THR A N 1
ATOM 1450 C CA . THR A 1 190 ? 35.487 -5.587 -15.918 1.00 35.47 190 THR A CA 1
ATOM 1451 C C . THR A 1 190 ? 36.312 -6.831 -16.221 1.00 35.47 190 THR A C 1
ATOM 1453 O O . THR A 1 190 ? 36.817 -7.488 -15.306 1.00 35.47 190 THR A O 1
ATOM 1456 N N . ALA A 1 191 ? 36.427 -7.176 -17.505 1.00 35.81 191 ALA A N 1
ATOM 1457 C CA . ALA A 1 191 ? 37.254 -8.280 -17.960 1.00 35.81 191 ALA A CA 1
ATOM 1458 C C . ALA A 1 191 ? 38.671 -8.100 -17.402 1.00 35.81 191 ALA A C 1
ATOM 1460 O O . ALA A 1 191 ? 39.387 -7.163 -17.757 1.00 35.81 191 ALA A O 1
ATOM 1461 N N . THR A 1 192 ? 39.069 -8.983 -16.488 1.00 34.31 192 THR A N 1
ATOM 1462 C CA . THR A 1 192 ? 40.449 -9.021 -16.016 1.00 34.31 192 THR A CA 1
ATOM 1463 C C . THR A 1 192 ? 41.266 -9.642 -17.138 1.00 34.31 192 THR A C 1
ATOM 1465 O O . THR A 1 192 ? 41.214 -10.851 -17.356 1.00 34.31 192 THR A O 1
ATOM 1468 N N . THR A 1 193 ? 41.987 -8.814 -17.890 1.00 34.31 193 THR A N 1
ATOM 1469 C CA . THR A 1 193 ? 42.981 -9.280 -18.856 1.00 34.31 193 THR A CA 1
ATOM 1470 C C . THR A 1 193 ? 44.005 -10.129 -18.106 1.00 34.31 193 THR A C 1
ATOM 1472 O O . THR A 1 193 ? 44.796 -9.613 -17.315 1.00 34.31 193 THR A O 1
ATOM 1475 N N . ALA A 1 194 ? 43.967 -11.445 -18.313 1.00 35.75 194 ALA A N 1
ATOM 1476 C CA . ALA A 1 194 ? 44.946 -12.359 -17.744 1.00 35.75 194 ALA A CA 1
ATOM 1477 C C . ALA A 1 194 ? 46.346 -12.025 -18.296 1.00 35.75 194 ALA A C 1
ATOM 1479 O O . ALA A 1 194 ? 46.494 -11.879 -19.514 1.00 35.75 194 ALA A O 1
ATOM 1480 N N . PRO A 1 195 ? 47.393 -11.914 -17.458 1.00 35.66 195 PRO A N 1
ATOM 1481 C CA . PRO A 1 195 ? 48.746 -11.774 -17.964 1.00 35.66 195 PRO A CA 1
ATOM 1482 C C . PRO A 1 195 ? 49.217 -13.110 -18.549 1.00 35.66 195 PRO A C 1
ATOM 1484 O O . PRO A 1 195 ? 48.969 -14.185 -18.000 1.00 35.66 195 PRO A O 1
ATOM 1487 N N . ALA A 1 196 ? 49.897 -13.017 -19.690 1.00 34.28 196 ALA A N 1
ATOM 1488 C CA . ALA A 1 196 ? 50.404 -14.136 -20.468 1.00 34.28 196 ALA A CA 1
ATOM 1489 C C . ALA A 1 196 ? 51.232 -15.128 -19.630 1.00 34.28 196 ALA A C 1
ATOM 1491 O O . ALA A 1 196 ? 52.121 -14.755 -18.862 1.00 34.28 196 ALA A O 1
ATOM 1492 N N . SER A 1 197 ? 50.965 -16.416 -19.843 1.00 32.56 197 SER A N 1
ATOM 1493 C CA . SER A 1 197 ? 51.695 -17.538 -19.263 1.00 32.56 197 SER A CA 1
ATOM 1494 C C . SER A 1 197 ? 53.177 -17.507 -19.646 1.00 32.56 197 SER A C 1
ATOM 1496 O O . SER A 1 197 ? 53.517 -17.578 -20.830 1.00 32.56 197 SER A O 1
ATOM 1498 N N . ARG A 1 198 ? 54.067 -17.506 -18.649 1.00 32.72 198 ARG A N 1
ATOM 1499 C CA . ARG A 1 198 ? 55.478 -17.863 -18.825 1.00 32.72 198 ARG A CA 1
ATOM 1500 C C . ARG A 1 198 ? 55.789 -19.156 -18.073 1.00 32.72 198 ARG A C 1
ATOM 1502 O O . ARG A 1 198 ? 55.630 -19.249 -16.862 1.00 32.72 198 ARG A O 1
ATOM 1509 N N . SER A 1 199 ? 56.219 -20.142 -18.855 1.00 34.78 199 SER A N 1
ATOM 1510 C CA . SER A 1 199 ? 56.754 -21.447 -18.464 1.00 34.78 199 SER A CA 1
ATOM 1511 C C . SER A 1 199 ? 57.889 -21.339 -17.435 1.00 34.78 199 SER A C 1
ATOM 1513 O O . SER A 1 199 ? 58.812 -20.548 -17.618 1.00 34.78 199 SER A O 1
ATOM 1515 N N . GLY A 1 200 ? 57.860 -22.190 -16.404 1.00 32.56 200 GLY A N 1
ATOM 1516 C CA . GLY A 1 200 ? 58.959 -22.367 -15.452 1.00 32.56 200 GLY A CA 1
ATOM 1517 C C . GLY A 1 200 ? 58.843 -23.679 -14.672 1.00 32.56 200 GLY A C 1
ATOM 1518 O O . GLY A 1 200 ? 57.887 -23.899 -13.939 1.00 32.56 200 GLY A O 1
ATOM 1519 N N . HIS A 1 201 ? 59.814 -24.569 -14.875 1.00 32.66 201 HIS A N 1
ATOM 1520 C CA . HIS A 1 201 ? 59.926 -25.914 -14.313 1.00 32.66 201 HIS A CA 1
ATOM 1521 C C . HIS A 1 201 ? 60.048 -25.987 -12.775 1.00 32.66 201 HIS A C 1
ATOM 1523 O O . HIS A 1 201 ? 60.863 -25.298 -12.177 1.00 32.66 201 HIS A O 1
ATOM 1529 N N . GLY A 1 202 ? 59.356 -26.977 -12.191 1.00 32.00 202 GLY A N 1
ATOM 1530 C CA . GLY A 1 202 ? 59.917 -27.963 -11.251 1.00 32.00 202 GLY A CA 1
ATOM 1531 C C . GLY A 1 202 ? 60.261 -27.549 -9.811 1.00 32.00 202 GLY A C 1
ATOM 1532 O O . GLY A 1 202 ? 61.325 -27.004 -9.560 1.00 32.00 202 GLY A O 1
ATOM 1533 N N . ARG A 1 203 ? 59.490 -28.048 -8.831 1.00 33.19 203 ARG A N 1
ATOM 1534 C CA . ARG A 1 203 ? 59.893 -29.124 -7.888 1.00 33.19 203 ARG A CA 1
ATOM 1535 C C . ARG A 1 203 ? 58.872 -29.296 -6.753 1.00 33.19 203 ARG A C 1
ATOM 1537 O O . ARG A 1 203 ? 58.294 -28.348 -6.241 1.00 33.19 203 ARG A O 1
ATOM 1544 N N . ARG A 1 204 ? 58.689 -30.561 -6.367 1.00 38.22 204 ARG A N 1
ATOM 1545 C CA . ARG A 1 204 ? 57.834 -31.069 -5.283 1.00 38.22 204 ARG A CA 1
ATOM 1546 C C . ARG A 1 204 ? 58.302 -30.599 -3.899 1.00 38.22 204 ARG A C 1
ATOM 1548 O O . ARG A 1 204 ? 59.489 -30.723 -3.606 1.00 38.22 204 ARG A O 1
ATOM 1555 N N . ARG A 1 205 ? 57.363 -30.288 -2.993 1.00 34.84 205 ARG A N 1
ATOM 1556 C CA . ARG A 1 205 ? 57.459 -30.673 -1.570 1.00 34.84 205 ARG A CA 1
ATOM 1557 C C . ARG A 1 205 ? 56.093 -30.644 -0.874 1.00 34.84 205 ARG A C 1
ATOM 1559 O O . AR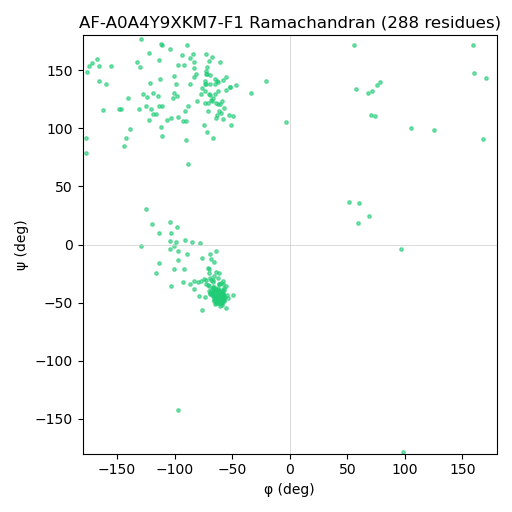G A 1 205 ? 55.291 -29.752 -1.105 1.00 34.84 205 ARG A O 1
ATOM 1566 N N . ALA A 1 206 ? 55.854 -31.664 -0.056 1.00 33.84 206 ALA A N 1
ATOM 1567 C CA . ALA A 1 206 ? 54.641 -31.900 0.720 1.00 33.84 206 ALA A CA 1
ATOM 1568 C C . ALA A 1 206 ? 54.693 -31.248 2.117 1.00 33.84 206 ALA A C 1
ATOM 1570 O O . ALA A 1 206 ? 55.774 -30.880 2.580 1.00 33.84 206 ALA A O 1
ATOM 1571 N N . THR A 1 207 ? 53.540 -31.287 2.810 1.00 34.03 207 THR A N 1
ATOM 1572 C CA . THR A 1 207 ? 53.273 -31.007 4.247 1.00 34.03 207 THR A CA 1
ATOM 1573 C C . THR A 1 207 ? 53.213 -29.515 4.618 1.00 34.03 207 THR A C 1
ATOM 1575 O O . THR A 1 207 ? 53.998 -28.739 4.104 1.00 34.03 207 THR A O 1
ATOM 1578 N N . ARG A 1 208 ? 52.324 -29.000 5.481 1.00 31.97 208 ARG A N 1
ATOM 1579 C CA . ARG A 1 208 ? 51.579 -29.552 6.629 1.00 31.97 208 ARG A CA 1
ATOM 1580 C C . ARG A 1 208 ? 50.442 -28.570 6.994 1.00 31.97 208 ARG A C 1
ATOM 1582 O O . ARG A 1 208 ? 50.569 -27.370 6.781 1.00 31.97 208 ARG A O 1
ATOM 1589 N N . CYS A 1 209 ? 49.377 -29.097 7.591 1.00 32.47 209 CYS A N 1
ATOM 1590 C CA . CYS A 1 209 ? 48.283 -28.368 8.245 1.00 32.47 209 CYS A CA 1
ATOM 1591 C C . CYS A 1 209 ? 48.735 -27.762 9.598 1.00 32.47 209 CYS A C 1
ATOM 1593 O O . CYS A 1 209 ? 49.515 -28.425 10.291 1.00 32.47 209 CYS A O 1
ATOM 1595 N N . PRO A 1 210 ? 48.228 -26.586 10.023 1.00 43.00 210 PRO A N 1
ATOM 1596 C CA . PRO A 1 210 ? 48.235 -26.173 11.425 1.00 43.00 210 PRO A CA 1
ATOM 1597 C C . PRO A 1 210 ? 46.812 -26.078 12.036 1.00 43.00 210 PRO A C 1
ATOM 1599 O O . PRO A 1 210 ? 45.822 -25.999 11.308 1.00 43.00 210 PRO A O 1
ATOM 1602 N N . PRO A 1 211 ? 46.689 -26.141 13.377 1.00 45.50 211 PRO A N 1
ATOM 1603 C CA . PRO A 1 211 ? 45.470 -26.573 14.060 1.00 45.50 211 PRO A CA 1
ATOM 1604 C C . PRO A 1 211 ? 44.508 -25.447 14.470 1.00 45.50 211 PRO A C 1
ATOM 1606 O O . PRO A 1 211 ? 44.881 -24.286 14.629 1.00 45.50 211 PRO A O 1
ATOM 1609 N N . ARG A 1 212 ? 43.267 -25.873 14.757 1.00 33.50 212 ARG A N 1
ATOM 1610 C CA . ARG A 1 212 ? 42.254 -25.192 15.583 1.00 33.50 212 ARG A CA 1
ATOM 1611 C C . ARG A 1 212 ? 42.849 -24.685 16.904 1.00 33.50 212 ARG A C 1
ATOM 1613 O O . ARG A 1 212 ? 43.486 -25.456 17.622 1.00 33.50 212 ARG A O 1
ATOM 1620 N N . ARG A 1 213 ? 42.492 -23.459 17.300 1.00 34.72 213 ARG A N 1
ATOM 1621 C CA . ARG A 1 213 ? 42.509 -23.027 18.705 1.00 34.72 213 ARG A CA 1
ATOM 1622 C C . ARG A 1 213 ? 41.121 -22.583 19.148 1.00 34.72 213 ARG A C 1
ATOM 1624 O O . ARG A 1 213 ? 40.360 -22.001 18.381 1.00 34.72 213 ARG A O 1
ATOM 1631 N N . ALA A 1 214 ? 40.813 -22.990 20.370 1.00 33.41 214 ALA A N 1
ATOM 1632 C CA . ALA A 1 214 ? 39.528 -22.924 21.027 1.00 33.41 214 ALA A CA 1
ATOM 1633 C C . ALA A 1 214 ? 39.264 -21.567 21.693 1.00 33.41 214 ALA A C 1
ATOM 1635 O O . ALA A 1 214 ? 40.176 -20.781 21.930 1.00 33.41 214 ALA A O 1
ATOM 1636 N N . ALA A 1 215 ? 37.976 -21.397 21.983 1.00 32.47 215 ALA A N 1
ATOM 1637 C CA . ALA A 1 215 ? 37.300 -20.454 22.859 1.00 32.47 215 ALA A CA 1
ATOM 1638 C C . ALA A 1 215 ? 38.128 -19.786 23.967 1.00 32.47 215 ALA A C 1
ATOM 1640 O O . ALA A 1 215 ? 38.823 -20.455 24.728 1.00 32.47 215 ALA A O 1
ATOM 1641 N N . GLU A 1 216 ? 37.849 -18.499 24.174 1.00 33.97 216 GLU A N 1
ATOM 1642 C CA . GLU A 1 216 ? 38.022 -17.850 25.468 1.00 33.97 216 GLU A CA 1
ATOM 1643 C C . GLU A 1 216 ? 36.744 -17.070 25.815 1.00 33.97 216 GLU A C 1
ATOM 1645 O O . GLU A 1 216 ? 36.296 -16.182 25.090 1.00 33.97 216 GLU A O 1
ATOM 1650 N N . ARG A 1 217 ? 36.102 -17.504 26.906 1.00 32.06 217 ARG A N 1
ATOM 1651 C CA . ARG A 1 217 ? 35.015 -16.817 27.608 1.00 32.06 217 ARG A CA 1
ATOM 1652 C C . ARG A 1 217 ? 35.629 -15.684 28.427 1.00 32.06 217 ARG A C 1
ATOM 1654 O O . ARG A 1 217 ? 36.540 -15.946 29.203 1.00 32.06 217 ARG A O 1
ATOM 1661 N N . ALA A 1 218 ? 35.033 -14.499 28.382 1.00 33.84 218 ALA A N 1
ATOM 1662 C CA . ALA A 1 218 ? 35.173 -13.502 29.438 1.00 33.84 218 ALA A CA 1
ATOM 1663 C C . ALA A 1 218 ? 33.776 -13.047 29.880 1.00 33.84 218 ALA A C 1
ATOM 1665 O O . ALA A 1 218 ? 32.913 -12.744 29.059 1.00 33.84 218 ALA A O 1
ATOM 1666 N N . SER A 1 219 ? 33.555 -13.080 31.191 1.00 30.25 219 SER A N 1
ATOM 1667 C CA . SER A 1 219 ? 32.314 -12.765 31.893 1.00 30.25 219 SER A CA 1
ATOM 1668 C C . SER A 1 219 ? 32.634 -11.786 33.025 1.00 30.25 219 SER A C 1
ATOM 1670 O O . SER A 1 219 ? 33.725 -11.862 33.585 1.00 30.25 219 SER A O 1
ATOM 1672 N N . ALA A 1 220 ? 31.633 -10.975 33.392 1.00 29.80 220 ALA A N 1
ATOM 1673 C CA . ALA A 1 220 ? 31.580 -9.974 34.473 1.00 29.80 220 ALA A CA 1
ATOM 1674 C C . ALA A 1 220 ? 32.340 -8.656 34.178 1.00 29.80 220 ALA A C 1
ATOM 1676 O O . ALA A 1 220 ? 33.444 -8.663 33.659 1.00 29.80 220 ALA A O 1
ATOM 1677 N N . THR A 1 221 ? 31.825 -7.457 34.483 1.00 31.23 221 THR A N 1
ATOM 1678 C CA . THR A 1 221 ? 31.183 -7.063 35.749 1.00 31.23 221 THR A CA 1
ATOM 1679 C C . THR A 1 221 ? 30.416 -5.732 35.584 1.00 31.23 221 THR A C 1
ATOM 1681 O O . THR A 1 221 ? 30.905 -4.818 34.926 1.00 31.23 221 THR A O 1
ATOM 1684 N N . SER A 1 222 ? 29.235 -5.603 36.203 1.00 31.59 222 SER A N 1
ATOM 1685 C CA . SER A 1 222 ? 28.514 -4.329 36.422 1.00 31.59 222 SER A CA 1
ATOM 1686 C C . SER A 1 222 ? 29.171 -3.455 37.498 1.00 31.59 222 SER A C 1
ATOM 1688 O O . SER A 1 222 ? 29.808 -3.988 38.407 1.00 31.59 222 SER A O 1
ATOM 1690 N N . PRO A 1 223 ? 28.806 -2.160 37.541 1.00 36.00 223 PRO A N 1
ATOM 1691 C CA . PRO A 1 223 ? 28.506 -1.515 38.821 1.00 36.00 223 PRO A CA 1
ATOM 1692 C C . PRO A 1 223 ? 27.096 -0.882 38.881 1.00 36.00 223 PRO A C 1
ATOM 1694 O O . PRO A 1 223 ? 26.713 -0.055 38.059 1.00 36.00 223 PRO A O 1
ATOM 1697 N N . ARG A 1 224 ? 26.343 -1.263 39.926 1.00 31.33 224 ARG A N 1
ATOM 1698 C CA . ARG A 1 224 ? 25.347 -0.443 40.669 1.00 31.33 224 ARG A CA 1
ATOM 1699 C C . ARG A 1 224 ? 26.122 0.661 41.428 1.00 31.33 224 ARG A C 1
ATOM 1701 O O . ARG A 1 224 ? 27.297 0.447 41.686 1.00 31.33 224 ARG A O 1
ATOM 1708 N N . ARG A 1 225 ? 25.625 1.799 41.930 1.00 32.06 225 ARG A N 1
ATOM 1709 C CA . ARG A 1 225 ? 24.331 2.378 42.380 1.00 32.06 225 ARG A CA 1
ATOM 1710 C C . ARG A 1 225 ? 24.655 3.887 42.618 1.00 32.06 225 ARG A C 1
ATOM 1712 O O . ARG A 1 225 ? 25.814 4.184 42.869 1.00 32.06 225 ARG A O 1
ATOM 1719 N N . SER A 1 226 ? 23.775 4.891 42.592 1.00 32.31 226 SER A N 1
ATOM 1720 C CA . SER A 1 226 ? 22.723 5.218 43.579 1.00 32.31 226 SER A CA 1
ATOM 1721 C C . SER A 1 226 ? 22.315 6.719 43.433 1.00 32.31 226 SER A C 1
ATOM 1723 O O . SER A 1 226 ? 22.973 7.434 42.682 1.00 32.31 226 SER A O 1
ATOM 1725 N N . PRO A 1 227 ? 21.254 7.198 44.127 1.00 44.12 227 PRO A N 1
ATOM 1726 C CA . PRO A 1 227 ? 20.346 8.264 43.677 1.00 44.12 227 PRO A CA 1
ATOM 1727 C C . PRO A 1 227 ? 20.431 9.587 44.468 1.00 44.12 227 PRO A C 1
ATOM 1729 O O . PRO A 1 227 ? 21.055 9.638 45.520 1.00 44.12 227 PRO A O 1
ATOM 1732 N N . ASN A 1 228 ? 19.721 10.614 43.983 1.00 32.22 228 ASN A N 1
ATOM 1733 C CA . ASN A 1 228 ? 19.186 11.798 44.692 1.00 32.22 228 ASN A CA 1
ATOM 1734 C C . ASN A 1 228 ? 18.356 12.603 43.657 1.00 32.22 228 ASN A C 1
ATOM 1736 O O . ASN A 1 228 ? 18.693 12.561 42.482 1.00 32.22 228 ASN A O 1
ATOM 1740 N N . THR A 1 229 ? 17.278 13.348 43.906 1.00 32.62 229 THR A N 1
ATOM 1741 C CA . THR A 1 229 ? 16.438 13.664 45.070 1.00 32.62 229 THR A CA 1
ATOM 1742 C C . THR A 1 229 ? 15.168 14.348 44.537 1.00 32.62 229 THR A C 1
ATOM 1744 O O . THR A 1 229 ? 15.135 14.880 43.433 1.00 32.62 229 THR A O 1
ATOM 1747 N N . ARG A 1 230 ? 14.135 14.312 45.372 1.00 30.78 230 ARG A N 1
ATOM 1748 C CA . ARG A 1 230 ? 12.773 14.854 45.267 1.00 30.78 230 ARG A CA 1
ATOM 1749 C C . ARG A 1 230 ? 12.743 16.395 45.325 1.00 30.78 230 ARG A C 1
ATOM 1751 O O . ARG A 1 230 ? 13.441 16.936 46.172 1.00 30.78 230 ARG A O 1
ATOM 1758 N N . THR A 1 231 ? 11.830 17.051 44.601 1.00 33.91 231 THR A N 1
ATOM 1759 C CA . THR A 1 231 ? 11.135 18.284 45.046 1.00 33.91 231 THR A CA 1
ATOM 1760 C C . THR A 1 231 ? 9.788 18.450 44.332 1.00 33.91 231 THR A C 1
ATOM 1762 O O . THR A 1 231 ? 9.552 17.900 43.261 1.00 33.91 231 THR A O 1
ATOM 1765 N N . SER A 1 232 ? 8.881 19.145 45.013 1.00 32.06 232 SER A N 1
ATOM 1766 C CA . SER A 1 232 ? 7.421 19.070 44.929 1.00 32.06 232 SER A CA 1
ATOM 1767 C C . SER A 1 232 ? 6.793 20.350 44.353 1.00 32.06 232 SER A C 1
ATOM 1769 O O . SER A 1 232 ? 7.222 21.413 44.774 1.00 32.06 232 SER A O 1
ATOM 1771 N N . GLY A 1 233 ? 5.725 20.218 43.542 1.00 27.72 233 GLY A N 1
ATOM 1772 C CA . GLY A 1 233 ? 4.539 21.111 43.405 1.00 27.72 233 GLY A CA 1
ATOM 1773 C C . GLY A 1 233 ? 4.711 22.614 43.069 1.00 27.72 233 GLY A C 1
ATOM 1774 O O . GLY A 1 233 ? 5.828 23.110 43.101 1.00 27.72 233 GLY A O 1
ATOM 1775 N N . PRO A 1 234 ? 3.620 23.374 42.785 1.00 45.56 234 PRO A N 1
ATOM 1776 C CA . PRO A 1 234 ? 2.207 23.057 43.022 1.00 45.56 234 PRO A CA 1
ATOM 1777 C C . PRO A 1 234 ? 1.248 23.221 41.814 1.00 45.56 234 PRO A C 1
ATOM 1779 O O 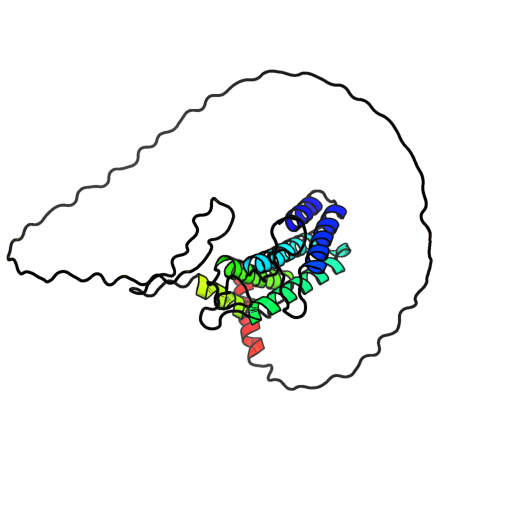. PRO A 1 234 ? 1.604 23.633 40.715 1.00 45.56 234 PRO A O 1
ATOM 1782 N N . ILE A 1 235 ? 0.003 22.849 42.115 1.00 31.52 235 ILE A N 1
ATOM 1783 C CA . ILE A 1 235 ? -1.269 22.889 41.381 1.00 31.52 235 ILE A CA 1
ATOM 1784 C C . ILE A 1 235 ? -1.807 24.326 41.246 1.00 31.52 235 ILE A C 1
ATOM 1786 O O . ILE A 1 235 ? -1.726 25.080 42.211 1.00 31.52 235 ILE A O 1
ATOM 1790 N N . LEU A 1 236 ? -2.483 24.641 40.131 1.00 32.28 236 LEU A N 1
ATOM 1791 C CA . LEU A 1 236 ? -3.593 25.608 40.092 1.00 32.28 236 LEU A CA 1
ATOM 1792 C C . LEU A 1 236 ? -4.709 25.111 39.151 1.00 32.28 236 LEU A C 1
ATOM 1794 O O . LEU A 1 236 ? -4.463 24.766 37.997 1.00 32.28 236 LEU A O 1
ATOM 1798 N N . GLN A 1 237 ? -5.920 25.051 39.708 1.00 29.23 237 GLN A N 1
ATOM 1799 C CA . GLN A 1 237 ? -7.217 24.782 39.076 1.00 29.23 237 GLN A CA 1
ATOM 1800 C C . GLN A 1 237 ? -7.853 26.077 38.531 1.00 29.23 237 GLN A C 1
ATOM 1802 O O . GLN A 1 237 ? -7.549 27.161 39.025 1.00 29.23 237 GLN A O 1
ATOM 1807 N N . GLY A 1 238 ? -8.808 25.933 37.604 1.00 29.73 238 GLY A N 1
ATOM 1808 C CA . GLY A 1 238 ? -9.811 26.947 37.228 1.00 29.73 238 GLY A CA 1
ATOM 1809 C C . GLY A 1 238 ? -10.552 26.550 35.938 1.00 29.73 238 GLY A C 1
ATOM 1810 O O . GLY A 1 238 ? -9.956 26.653 34.873 1.00 29.73 238 GLY A O 1
ATOM 1811 N N . THR A 1 239 ? -11.683 25.825 36.036 1.00 34.16 239 THR A N 1
ATOM 1812 C CA . THR A 1 239 ? -13.093 26.272 35.784 1.00 34.16 239 THR A CA 1
ATOM 1813 C C . THR A 1 239 ? -13.412 26.529 34.296 1.00 34.16 239 THR A C 1
ATOM 1815 O O . THR A 1 239 ? -12.743 27.341 33.672 1.00 34.16 239 THR A O 1
ATOM 1818 N N . GLU A 1 240 ? -14.257 25.713 33.633 1.00 30.78 240 GLU A N 1
ATOM 1819 C CA . GLU A 1 240 ? -15.733 25.896 33.450 1.00 30.78 240 GLU A CA 1
ATOM 1820 C C . GLU A 1 240 ? -16.070 27.246 32.763 1.00 30.78 240 GLU A C 1
ATOM 1822 O O . GLU A 1 240 ? -15.510 28.264 33.136 1.00 30.78 240 GLU A O 1
ATOM 1827 N N . GLU A 1 241 ? -16.932 27.414 31.751 1.00 29.72 241 GLU A N 1
ATOM 1828 C CA . GLU A 1 241 ? -18.115 26.687 31.279 1.00 29.72 241 GLU A CA 1
ATOM 1829 C C . GLU A 1 241 ? -18.608 27.327 29.939 1.00 29.72 241 GLU A C 1
ATOM 1831 O O . GLU A 1 241 ? -18.451 28.527 29.731 1.00 29.72 241 GLU A O 1
ATOM 1836 N N . MET A 1 242 ? -19.278 26.521 29.098 1.00 29.72 242 MET A N 1
ATOM 1837 C CA . MET A 1 242 ? -20.548 26.784 28.366 1.00 29.72 242 MET A CA 1
ATOM 1838 C C . MET A 1 242 ? -20.702 27.761 27.174 1.00 29.72 242 MET A C 1
ATOM 1840 O O . MET A 1 242 ? -20.469 28.962 27.240 1.00 29.72 242 MET A O 1
ATOM 1844 N N . GLY A 1 243 ? -21.365 27.213 26.136 1.00 30.20 243 GLY A N 1
ATOM 1845 C CA . GLY A 1 243 ? -22.244 27.912 25.182 1.00 30.20 243 GLY A CA 1
ATOM 1846 C C . GLY A 1 243 ? -21.821 27.699 23.721 1.00 30.20 243 GLY A C 1
ATOM 1847 O O . GLY A 1 243 ? -20.902 28.346 23.252 1.00 30.20 243 GLY A O 1
ATOM 1848 N N . GLY A 1 244 ? -22.383 26.805 22.903 1.00 27.78 244 GLY A N 1
ATOM 1849 C CA . GLY A 1 244 ? -23.781 26.408 22.767 1.00 27.78 244 GLY A CA 1
ATOM 1850 C C . GLY A 1 244 ? -24.358 27.027 21.487 1.00 27.78 244 GLY A C 1
ATOM 1851 O O . GLY A 1 244 ? -24.699 28.203 21.497 1.00 27.78 244 GLY A O 1
ATOM 1852 N N . LYS A 1 245 ? -24.462 26.245 20.398 1.00 31.66 245 LYS A N 1
ATOM 1853 C CA . LYS A 1 245 ? -25.468 26.378 19.317 1.00 31.66 245 LYS A CA 1
ATOM 1854 C C . LYS A 1 245 ? -25.311 25.245 18.293 1.00 31.66 245 LYS A C 1
ATOM 1856 O O . LYS A 1 245 ? -24.575 25.350 17.319 1.00 31.66 245 LYS A O 1
ATOM 1861 N N . ALA A 1 246 ? -26.040 24.157 18.528 1.00 30.05 246 ALA A N 1
ATOM 1862 C CA . ALA A 1 246 ? -26.358 23.160 17.514 1.00 30.05 246 ALA A CA 1
ATOM 1863 C C . ALA A 1 246 ? -27.648 23.592 16.798 1.00 30.05 246 ALA A C 1
ATOM 1865 O O . ALA A 1 246 ? -28.695 23.722 17.434 1.00 30.05 246 ALA A O 1
ATOM 1866 N N . ALA A 1 247 ? -27.576 23.813 15.486 1.00 34.78 247 ALA A N 1
ATOM 1867 C CA . ALA A 1 247 ? -28.747 23.970 14.632 1.00 34.78 247 ALA A CA 1
ATOM 1868 C C . ALA A 1 247 ? -29.143 22.592 14.080 1.00 34.78 247 ALA A C 1
ATOM 1870 O O . ALA A 1 247 ? -28.391 21.964 13.339 1.00 34.78 247 ALA A O 1
ATOM 1871 N N . ARG A 1 248 ? -30.331 22.118 14.474 1.00 30.62 248 ARG A N 1
ATOM 1872 C CA . ARG A 1 248 ? -31.028 20.987 13.852 1.00 30.62 248 ARG A CA 1
ATOM 1873 C C . ARG A 1 248 ? -31.532 21.416 12.478 1.00 30.62 248 ARG A C 1
ATOM 1875 O O . ARG A 1 248 ? -32.372 22.307 12.402 1.00 30.62 248 ARG A O 1
ATOM 1882 N N . LEU A 1 249 ? -31.116 20.714 11.432 1.00 31.72 249 LEU A N 1
ATOM 1883 C CA . LEU A 1 249 ? -31.884 20.598 10.196 1.00 31.72 249 LEU A CA 1
ATOM 1884 C C . LEU A 1 249 ? -32.262 19.128 10.030 1.00 31.72 249 LEU A C 1
ATOM 1886 O O . LEU A 1 249 ? -31.416 18.248 9.905 1.00 31.72 249 LEU A O 1
ATOM 1890 N N . SER A 1 250 ? -33.561 18.882 10.158 1.00 32.78 250 SER A N 1
ATOM 1891 C CA . SER A 1 250 ? -34.217 17.603 9.929 1.00 32.78 250 SER A CA 1
ATOM 1892 C C . SER A 1 250 ? -34.676 17.590 8.478 1.00 32.78 250 SER A C 1
ATOM 1894 O O . SER A 1 250 ? -35.688 18.216 8.173 1.00 32.78 250 SER A O 1
ATOM 1896 N N . GLU A 1 251 ? -34.007 16.831 7.618 1.00 34.84 251 GLU A N 1
ATOM 1897 C CA . GLU A 1 251 ? -34.580 16.427 6.336 1.00 34.84 251 GLU A CA 1
ATOM 1898 C C . GLU A 1 251 ? -34.635 14.904 6.253 1.00 34.84 251 GLU A C 1
ATOM 1900 O O . GLU A 1 251 ? -33.635 14.191 6.323 1.00 34.84 251 GLU A O 1
ATOM 1905 N N . ARG A 1 252 ? -35.872 14.413 6.161 1.00 33.28 252 ARG A N 1
ATOM 1906 C CA . ARG A 1 252 ? -36.205 13.034 5.826 1.00 33.28 252 ARG A CA 1
ATOM 1907 C C . ARG A 1 252 ? -35.949 12.852 4.335 1.00 33.28 252 ARG A C 1
ATOM 1909 O O . ARG A 1 252 ? -36.612 13.502 3.534 1.00 33.28 252 ARG A O 1
ATOM 1916 N N . VAL A 1 253 ? -35.080 11.916 3.970 1.00 34.78 253 VAL A N 1
ATOM 1917 C CA . VAL A 1 253 ? -35.033 11.373 2.609 1.00 34.78 253 VAL A CA 1
ATOM 1918 C C . VAL A 1 253 ? -35.321 9.880 2.685 1.00 34.78 253 VAL A C 1
ATOM 1920 O O . VAL A 1 253 ? -34.578 9.097 3.271 1.00 34.78 253 VAL A O 1
ATOM 1923 N N . THR A 1 254 ? -36.470 9.513 2.132 1.00 37.62 254 THR A N 1
ATOM 1924 C CA . THR A 1 254 ? -36.958 8.145 1.960 1.00 37.62 254 THR A CA 1
ATOM 1925 C C . THR A 1 254 ? -36.103 7.424 0.904 1.00 37.62 254 THR A C 1
ATOM 1927 O O . THR A 1 254 ? -35.806 8.028 -0.127 1.00 37.62 254 THR A O 1
ATOM 1930 N N . PRO A 1 255 ? -35.710 6.151 1.095 1.00 31.78 255 PRO A N 1
ATOM 1931 C CA . PRO A 1 255 ? -34.812 5.464 0.167 1.00 31.78 255 PRO A 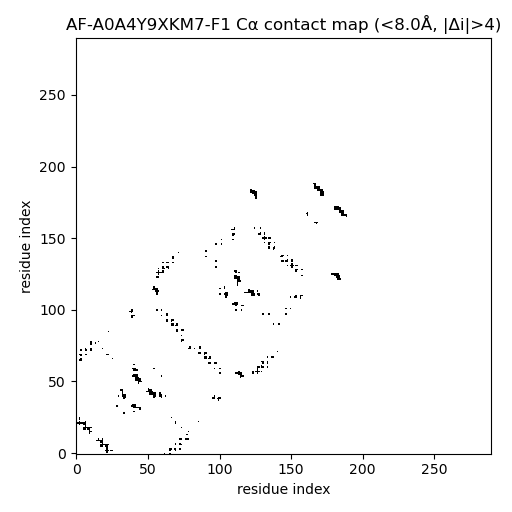CA 1
ATOM 1932 C C . PRO A 1 255 ? -35.502 5.079 -1.152 1.00 31.78 255 PRO A C 1
ATOM 1934 O O . PRO A 1 255 ? -36.576 4.472 -1.167 1.00 31.78 255 PRO A O 1
ATOM 1937 N N . LEU A 1 256 ? -34.841 5.396 -2.269 1.00 29.64 256 LEU A N 1
ATOM 1938 C CA . LEU A 1 256 ? -35.168 4.902 -3.607 1.00 29.64 256 LEU A CA 1
ATOM 1939 C C . LEU A 1 256 ? -34.910 3.388 -3.691 1.00 29.64 256 LEU A C 1
ATOM 1941 O O . LEU A 1 256 ? -33.815 2.908 -3.407 1.00 29.64 256 LEU A O 1
ATOM 1945 N N . ARG A 1 257 ? -35.936 2.636 -4.106 1.00 32.25 257 ARG A N 1
ATOM 1946 C CA . ARG A 1 257 ? -35.851 1.201 -4.413 1.00 32.25 257 ARG A CA 1
ATOM 1947 C C . ARG A 1 257 ? -34.985 0.973 -5.656 1.00 32.25 257 ARG A C 1
ATOM 1949 O O . ARG A 1 257 ? -35.322 1.460 -6.733 1.00 32.25 257 ARG A O 1
ATOM 1956 N N . LEU A 1 258 ? -33.936 0.167 -5.517 1.00 31.16 258 LEU A N 1
ATOM 1957 C CA . LEU A 1 258 ? -33.167 -0.390 -6.630 1.00 31.16 258 LEU A CA 1
ATOM 1958 C C . LEU A 1 258 ? -34.013 -1.437 -7.376 1.00 31.16 258 LEU A C 1
ATOM 1960 O O . LEU A 1 258 ? -34.571 -2.342 -6.753 1.00 31.16 258 LEU A O 1
ATOM 1964 N N . ARG A 1 259 ? -34.106 -1.319 -8.706 1.00 33.31 259 ARG A N 1
ATOM 1965 C CA . ARG A 1 259 ? -34.541 -2.410 -9.594 1.00 33.31 259 ARG A CA 1
ATOM 1966 C C . ARG A 1 259 ? -33.295 -3.077 -10.204 1.00 33.31 259 ARG A C 1
ATOM 1968 O O . ARG A 1 259 ? -32.390 -2.338 -10.589 1.00 33.31 259 ARG A O 1
ATOM 1975 N N . PRO A 1 260 ? -33.230 -4.417 -10.308 1.00 30.83 260 PRO A N 1
ATOM 1976 C CA . PRO A 1 260 ? -32.112 -5.113 -10.947 1.00 30.83 260 PRO A CA 1
ATOM 1977 C C . PRO A 1 260 ? -32.166 -4.971 -12.476 1.00 30.83 260 PRO A C 1
ATOM 1979 O O . PRO A 1 260 ? -33.248 -5.067 -13.057 1.00 30.83 260 PRO A O 1
ATOM 1982 N N . CYS A 1 261 ? -31.009 -4.787 -13.118 1.00 29.41 261 CYS A N 1
ATOM 1983 C CA . CYS A 1 261 ? -30.840 -5.022 -14.557 1.00 29.41 261 CYS A CA 1
ATOM 1984 C C . CYS A 1 261 ? -30.363 -6.468 -14.811 1.00 29.41 261 CYS A C 1
ATOM 1986 O O . CYS A 1 261 ? -29.754 -7.050 -13.914 1.00 29.41 261 CYS A O 1
ATOM 1988 N N . PRO A 1 262 ? -30.646 -7.043 -15.996 1.00 34.09 262 PRO A N 1
ATOM 1989 C CA . PRO A 1 262 ? -30.477 -8.466 -16.277 1.00 34.09 262 PRO A CA 1
ATOM 1990 C C . PRO A 1 262 ? -29.044 -8.841 -16.676 1.00 34.09 262 PRO A C 1
ATOM 1992 O O . PRO A 1 262 ? -28.316 -8.035 -17.257 1.00 34.09 262 PRO A O 1
ATOM 1995 N N . ASP A 1 263 ? -28.700 -10.093 -16.378 1.00 29.89 263 ASP A N 1
ATOM 1996 C CA . ASP A 1 263 ? -27.442 -10.765 -16.695 1.00 29.89 263 ASP A CA 1
ATOM 1997 C C . ASP A 1 263 ? -27.114 -10.730 -18.197 1.00 29.89 263 ASP A C 1
ATOM 1999 O O . ASP A 1 263 ? -27.949 -11.049 -19.045 1.00 29.89 263 ASP A O 1
ATOM 2003 N N . ALA A 1 264 ? -25.869 -10.374 -18.516 1.00 31.86 264 ALA A N 1
ATOM 2004 C CA . ALA A 1 264 ? -25.276 -10.591 -19.828 1.00 31.86 264 ALA A CA 1
ATOM 2005 C C . ALA A 1 264 ? -24.330 -11.795 -19.740 1.00 31.86 264 ALA A C 1
ATOM 2007 O O . ALA A 1 264 ? -23.260 -11.723 -19.132 1.00 31.86 264 ALA A O 1
ATOM 2008 N N . ASP A 1 265 ? -24.753 -12.899 -20.352 1.00 30.14 265 ASP A N 1
ATOM 2009 C CA . ASP A 1 265 ? -23.957 -14.099 -20.581 1.00 30.14 265 ASP A CA 1
ATOM 2010 C C . ASP A 1 265 ? -22.718 -13.778 -21.430 1.00 30.14 265 ASP A C 1
ATOM 2012 O O . ASP A 1 265 ? -22.816 -13.482 -22.622 1.00 30.14 265 ASP A O 1
ATOM 2016 N N . VAL A 1 266 ? -21.531 -13.902 -20.832 1.00 34.00 266 VAL A N 1
ATOM 2017 C CA . VAL A 1 266 ? -20.277 -14.072 -21.573 1.00 34.00 266 VAL A CA 1
ATOM 2018 C C . VAL A 1 266 ? -19.642 -15.376 -21.111 1.00 34.00 266 VAL A C 1
ATOM 2020 O O . VAL A 1 266 ? -19.142 -15.508 -19.993 1.00 34.00 266 VAL A O 1
ATOM 2023 N N . ASN A 1 267 ? -19.714 -16.360 -21.999 1.00 33.47 267 ASN A N 1
ATOM 2024 C CA . ASN A 1 267 ? -19.141 -17.685 -21.853 1.00 33.47 267 ASN A CA 1
ATOM 2025 C C . ASN A 1 267 ? -17.609 -17.577 -21.983 1.00 33.47 267 ASN A C 1
ATOM 2027 O O . ASN A 1 267 ? -17.080 -17.509 -23.091 1.00 33.47 267 ASN A O 1
ATOM 2031 N N . VAL A 1 268 ? -16.906 -17.503 -20.848 1.00 37.66 268 VAL A N 1
ATOM 2032 C CA . VAL A 1 268 ? -15.444 -17.641 -20.765 1.00 37.66 268 VAL A CA 1
ATOM 2033 C C . VAL A 1 268 ? -15.140 -18.914 -19.985 1.00 37.66 268 VAL A C 1
ATOM 2035 O O . VAL A 1 268 ? -15.670 -19.136 -18.897 1.00 37.66 268 VAL A O 1
ATOM 2038 N N . ASP A 1 269 ? -14.309 -19.753 -20.587 1.00 37.12 269 ASP A N 1
ATOM 2039 C CA . ASP A 1 269 ? -13.915 -21.092 -20.160 1.00 37.12 269 ASP A CA 1
ATOM 2040 C C . ASP A 1 269 ? -13.430 -21.125 -18.687 1.00 37.12 269 ASP A C 1
ATOM 2042 O O . ASP A 1 269 ? -12.325 -20.699 -18.358 1.00 37.12 269 ASP A O 1
ATOM 2046 N N . ARG A 1 270 ? -14.283 -21.598 -17.763 1.00 39.97 270 ARG A N 1
ATOM 2047 C CA . ARG A 1 270 ? -14.086 -21.536 -16.292 1.00 39.97 270 ARG A CA 1
ATOM 2048 C C . ARG A 1 270 ? -13.244 -22.672 -15.689 1.00 39.97 270 ARG A C 1
ATOM 2050 O O . ARG A 1 270 ? -13.075 -22.726 -14.467 1.00 39.97 270 ARG A O 1
ATOM 2057 N N . ASN A 1 271 ? -12.717 -23.590 -16.498 1.00 39.41 271 ASN A N 1
ATOM 2058 C CA . ASN A 1 271 ? -12.150 -24.842 -15.978 1.00 39.41 271 ASN A CA 1
ATOM 2059 C C . ASN A 1 271 ? -10.625 -24.872 -15.788 1.00 39.41 271 ASN A C 1
ATOM 2061 O O . ASN A 1 271 ? -10.136 -25.766 -15.100 1.00 39.41 271 ASN A O 1
ATOM 2065 N N . SER A 1 272 ? -9.861 -23.922 -16.330 1.00 44.38 272 SER A N 1
ATOM 2066 C CA . SER A 1 272 ? -8.397 -23.892 -16.151 1.00 44.38 272 SER A CA 1
ATOM 2067 C C . SER A 1 272 ? -7.948 -23.042 -14.955 1.00 44.38 272 SER A C 1
ATOM 2069 O O . SER A 1 272 ? -6.977 -23.391 -14.284 1.00 44.38 272 SER A O 1
ATOM 2071 N N . ASP A 1 273 ? -8.681 -21.974 -14.636 1.00 48.38 273 ASP A N 1
ATOM 2072 C CA . ASP A 1 273 ? -8.272 -20.981 -13.632 1.00 48.38 273 ASP A CA 1
ATOM 2073 C C . ASP A 1 273 ? -8.624 -21.408 -12.189 1.00 48.38 273 ASP A C 1
ATOM 2075 O O . ASP A 1 273 ? -7.880 -21.192 -11.230 1.00 48.38 273 ASP A O 1
ATOM 2079 N N . THR A 1 274 ? -9.719 -22.154 -12.020 1.00 52.06 274 THR A N 1
ATOM 2080 C CA . THR A 1 274 ? -10.166 -22.671 -10.712 1.00 52.06 274 THR A CA 1
ATOM 2081 C C . THR A 1 274 ? -9.205 -23.706 -10.114 1.00 52.06 274 THR A C 1
ATOM 2083 O O . THR A 1 274 ? -9.051 -23.778 -8.892 1.00 52.06 274 THR A O 1
ATOM 2086 N N . GLY A 1 275 ? -8.506 -24.474 -10.955 1.00 50.62 275 GLY A N 1
ATOM 2087 C CA . GLY A 1 275 ? -7.558 -25.503 -10.521 1.00 50.62 275 GLY A CA 1
ATOM 2088 C C . GLY A 1 275 ? -6.248 -24.950 -9.952 1.00 50.62 275 GLY A C 1
ATOM 2089 O O . GLY A 1 275 ? -5.656 -25.573 -9.069 1.00 50.62 275 GLY A O 1
ATOM 2090 N N . ILE A 1 276 ? -5.801 -23.782 -10.421 1.00 56.34 276 ILE A N 1
ATOM 2091 C CA . ILE A 1 276 ? -4.599 -23.105 -9.909 1.00 56.34 276 ILE A CA 1
ATOM 2092 C C . ILE A 1 276 ? -4.933 -22.385 -8.598 1.00 56.34 276 ILE A C 1
ATOM 2094 O O . ILE A 1 276 ?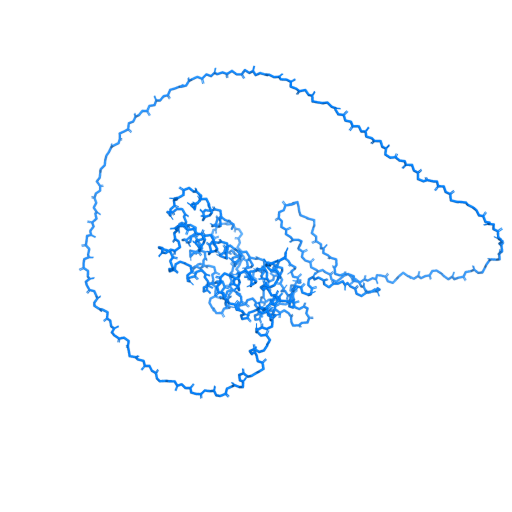 -4.226 -22.554 -7.604 1.00 56.34 276 ILE A O 1
ATOM 2098 N N . GLN A 1 277 ? -6.074 -21.692 -8.553 1.00 51.34 277 GLN A N 1
ATOM 2099 C CA . GLN A 1 277 ? -6.567 -20.995 -7.360 1.00 51.34 277 GLN A CA 1
ATOM 2100 C C . GLN A 1 277 ? -6.788 -21.950 -6.174 1.00 51.34 277 GLN A C 1
ATOM 2102 O O . GLN A 1 277 ? -6.361 -21.672 -5.054 1.00 51.34 277 GLN A O 1
ATOM 2107 N N . GLN A 1 278 ? -7.377 -23.129 -6.409 1.00 50.31 278 GLN A N 1
ATOM 2108 C CA . GLN A 1 278 ? -7.568 -24.127 -5.348 1.00 50.31 278 GLN A CA 1
ATOM 2109 C C . GLN A 1 278 ? -6.263 -24.775 -4.869 1.00 50.31 278 GLN A C 1
ATOM 2111 O O . GLN A 1 278 ? -6.187 -25.205 -3.716 1.00 50.31 278 GLN A O 1
ATOM 2116 N N . ARG A 1 279 ? -5.247 -24.877 -5.734 1.00 61.56 279 ARG A N 1
ATOM 2117 C CA . ARG A 1 279 ? -3.946 -25.459 -5.379 1.00 61.56 279 ARG A CA 1
ATOM 2118 C C . ARG A 1 279 ? -3.150 -24.499 -4.495 1.00 61.56 279 ARG A C 1
ATOM 2120 O O . ARG A 1 279 ? -2.704 -24.899 -3.425 1.00 61.56 279 ARG A O 1
ATOM 2127 N N . LEU A 1 280 ? -3.123 -23.219 -4.869 1.00 62.59 280 LEU A N 1
ATOM 2128 C CA . LEU A 1 280 ? -2.512 -22.147 -4.079 1.00 62.59 280 LEU A CA 1
ATOM 2129 C C . LEU A 1 280 ? -3.209 -21.961 -2.722 1.00 62.59 280 LEU A C 1
ATOM 2131 O O . LEU A 1 280 ? -2.540 -21.797 -1.704 1.00 62.59 280 LEU A O 1
ATOM 2135 N N . TYR A 1 281 ? -4.542 -22.075 -2.673 1.00 58.56 281 TYR A N 1
ATOM 2136 C CA . TYR A 1 281 ? -5.289 -22.024 -1.411 1.00 58.56 281 TYR A CA 1
ATOM 2137 C C . TYR A 1 281 ? -4.868 -23.134 -0.435 1.00 58.56 281 TYR A C 1
ATOM 2139 O O . TYR A 1 281 ? -4.691 -22.873 0.754 1.00 58.56 281 TYR A O 1
ATOM 2147 N N . ARG A 1 282 ? -4.658 -24.367 -0.918 1.00 67.06 282 ARG A N 1
ATOM 2148 C CA . ARG A 1 282 ? -4.215 -25.484 -0.063 1.00 67.06 282 ARG A CA 1
ATOM 2149 C C . ARG A 1 282 ? -2.784 -25.298 0.428 1.00 67.06 282 ARG A C 1
ATOM 2151 O O . ARG A 1 282 ? -2.527 -25.533 1.603 1.00 67.06 282 ARG A O 1
ATOM 2158 N N . GLU A 1 283 ? -1.883 -24.838 -0.432 1.00 65.44 283 GLU A N 1
ATOM 2159 C CA . GLU A 1 283 ? -0.472 -24.645 -0.081 1.00 65.44 283 GLU A CA 1
ATOM 2160 C C . GLU A 1 283 ? -0.289 -23.547 0.979 1.00 65.44 283 GLU A C 1
ATOM 2162 O O . GLU A 1 283 ? 0.413 -23.752 1.971 1.00 65.44 283 GLU A O 1
ATOM 2167 N N . VAL A 1 284 ? -1.013 -22.430 0.854 1.00 62.44 284 VAL A N 1
ATOM 2168 C CA . VAL A 1 284 ? -0.997 -21.348 1.854 1.00 62.44 284 VAL A CA 1
ATOM 2169 C C . VAL A 1 284 ? -1.619 -21.796 3.181 1.00 62.44 284 VAL A C 1
ATOM 2171 O O . VAL A 1 284 ? -1.133 -21.432 4.253 1.00 62.44 284 VAL A O 1
ATOM 2174 N N . HIS A 1 285 ? -2.676 -22.610 3.142 1.00 54.09 285 HIS A N 1
ATOM 2175 C CA . HIS A 1 285 ? -3.339 -23.071 4.362 1.00 54.09 285 HIS A CA 1
ATOM 2176 C C . HIS A 1 285 ? -2.531 -24.139 5.116 1.00 54.09 285 HIS A C 1
ATOM 2178 O O . HIS A 1 285 ? -2.608 -24.215 6.345 1.00 54.09 285 HIS A O 1
ATOM 2184 N N . GLN A 1 286 ? -1.735 -24.935 4.400 1.00 48.66 286 GLN A N 1
ATOM 2185 C CA . GLN A 1 286 ? -0.889 -25.982 4.969 1.00 48.66 286 GLN A CA 1
ATOM 2186 C C . GLN A 1 286 ? 0.382 -25.407 5.615 1.00 48.66 286 GLN A C 1
ATOM 2188 O O . GLN A 1 286 ? 0.800 -25.897 6.660 1.00 48.66 286 GLN A O 1
ATOM 2193 N N . ALA A 1 287 ? 0.904 -24.290 5.096 1.00 51.03 287 ALA A N 1
ATOM 2194 C CA . ALA A 1 287 ? 1.997 -23.530 5.715 1.00 51.03 287 ALA A CA 1
ATOM 2195 C C . ALA A 1 287 ? 1.608 -22.821 7.032 1.00 51.03 287 ALA A C 1
ATOM 2197 O O . ALA A 1 287 ? 2.475 -22.352 7.762 1.00 51.03 287 ALA A O 1
ATOM 2198 N N . ARG A 1 288 ? 0.309 -22.729 7.356 1.00 49.97 288 ARG A N 1
ATOM 2199 C CA . ARG A 1 288 ? -0.195 -22.137 8.611 1.00 49.97 288 ARG A CA 1
ATOM 2200 C C . ARG A 1 288 ? -0.317 -23.155 9.756 1.00 49.97 288 ARG A C 1
ATOM 2202 O O . ARG A 1 288 ? -0.614 -22.762 10.880 1.00 49.97 288 ARG A O 1
ATOM 2209 N N . LEU A 1 289 ? -0.132 -24.446 9.472 1.00 46.75 289 LEU A N 1
ATOM 2210 C CA . LEU A 1 289 ? -0.319 -25.553 10.421 1.00 46.75 289 LEU A CA 1
ATOM 2211 C C . LEU A 1 289 ? 0.990 -26.284 10.781 1.00 46.75 289 LEU A C 1
ATOM 2213 O O . LEU A 1 289 ? 0.943 -27.318 11.445 1.00 46.75 289 LEU A O 1
ATOM 2217 N N . THR A 1 290 ? 2.139 -25.739 10.376 1.00 47.78 290 THR A N 1
ATOM 2218 C CA . THR A 1 290 ? 3.496 -26.202 10.720 1.00 47.78 290 THR A CA 1
ATOM 2219 C C . THR A 1 290 ? 4.294 -25.057 11.312 1.00 47.78 290 THR A C 1
ATOM 2221 O O . THR A 1 290 ? 4.981 -25.282 12.329 1.00 47.78 290 THR A O 1
#

Mean predicted aligned error: 18.22 Å

Radius of gyration: 29.29 Å; Cα contacts (8 Å, |Δi|>4): 296; chains: 1; bounding box: 97×60×67 Å

Solvent-accessible surface area (backbone atoms only — not comparable to full-atom values): 18260 Å² total; per-residue (Å²): 124,64,39,36,54,36,22,46,52,12,56,78,67,73,33,63,68,40,32,50,49,17,52,50,52,53,54,53,50,44,74,74,31,52,38,80,92,66,28,42,36,37,61,29,86,70,83,92,68,75,74,39,73,49,40,32,27,48,54,39,19,49,52,36,45,37,39,54,46,34,36,53,44,41,67,75,36,98,49,28,88,83,39,52,68,59,42,51,51,37,54,50,55,36,50,41,42,49,54,29,50,63,76,41,42,37,86,90,60,39,39,28,23,42,31,46,92,37,82,90,40,56,41,21,49,38,21,32,54,42,40,28,54,39,42,58,47,42,27,75,76,71,70,51,59,89,56,46,70,59,27,47,44,24,52,51,46,77,66,58,74,60,58,92,92,54,56,49,68,50,74,58,63,95,66,89,86,86,77,71,60,41,39,47,48,85,53,77,76,76,81,76,80,76,79,82,89,76,91,80,85,88,85,91,84,82,88,82,89,84,81,91,81,81,89,84,90,86,81,89,83,89,82,88,86,89,90,87,83,90,87,80,88,87,88,86,88,83,81,90,81,90,85,89,85,86,82,85,80,89,78,91,78,82,83,82,81,84,78,89,81,82,89,80,91,72,95,66,87,69,75,70,62,56,60,53,54,56,50,53,52,50,55,60,56,54,66,73,77,114

pLDDT: mean 71.14, std 29.61, range [27.72, 98.94]

Organism: NCBI:txid34475

Sequence (290 aa):
MVPPFLAYYGVLSSNQSLVQEAYNQVKLYRSYLYNSSESLWQHILLGTGAYDPGYWSTGNGWAAAGMVRVLATIQHSQFADTMVSEMKDLSTWIVEIHTGMYSRQDASTSLFHNYANNATWFLDSSSTALLASTVYRLAALQGVYTHIPHAEAARAALSASAPAGESEYTAWGTGDGVGPATSFTQTTATATTAPASRSGHGRRRATRCPPRRAAERASATSPRRSPNTRTSGPILQGTEEMGGKAARLSERVTPLRLRPCPDADVNVDRNSDTGIQQRLYREVHQARLT

Secondary structure (DSSP, 8-state):
-HHHHHHHHHHHTT-HHHHHHHHHHHHHHHHHHEETTTTEE-SB-SSSS--B-S-BHHHHHHHHHHHHHHHHHHHTSTTGGG-HHHHHHHHHHHHHHHHHHHTT--TTTS-EESBTT-TTSPEEHHHHHHHHHHHHHHHHHH---TTHHHHHHHHHHHTPPPPTTSPPEEE-----SSSS---EEE-------PPPP--------------------------------------------------------PPPPPPPPPP-------TTHHHHHHHHHHHHHHTT--

Foldseek 3Di:
DPLLVQLQVCQVVVNVVSLVVSLVVLVVQCVPFADQVLLAGAQAPDDPDDHGRFRFLLSLLCSLLSLLSSLVSCCPGPCVVVCVVSNVVSLVSSVSSLVNQLVQQDPVQLFAFRGSPDPVGFTWLQSLQSNLVSQVSSCVRPVDNPCPVSSVSSVCSSPDADDVPAFGQDQDDPDPDDGPTTGTDRDGPDPDPDPDDDDDDDDDDDDDDDDDDDDDDDDDDDDDDDDDDDDDDDDDDDDDDDDDDDDDDDDDDDDDDDDDDDDDDDDDDPPPPVVVVVVVVVVVVVVVVD

InterPro domains:
  IPR008928 Six-hairpin glycosidase superfamily [SSF48208] (1-159)
  IPR010905 Glycosyl hydrolase, family 88 [PF07470] (1-161)
  IPR012341 Six-hairpin glycosidase-like superfamily [G3DSA:1.50.10.10] (1-199)

Nearest PDB structures (foldseek):
  7w2t-assembly2_B  TM=5.540E-01  e=1.043E-01  Thermoanaerobacterium xylanolyticum LX-11
  8jbo-assembly1_A  TM=5.970E-01  e=1.794E-01  Thermoanaerobacterium xylanolyticum LX-11
  5npf-assembly1_A  TM=5.945E-01  e=4.510E-01  Thermoanaerobacterium xylanolyticum
  7w2t-assembly1_A  TM=5.843E-01  e=4.272E-01  Thermoanaerobacterium xylanolyticum LX-11